Protein AF-A0A919FND3-F1 (afdb_monomer)

Secondary structure (DSSP, 8-state):
----HHHHHHHSEE--B-TTS-BPPPEEBPHHHHHHHHHHHHHHHHHHHHHHHHHHHHHHHHHHSSS-HHHHHHHHHHHHHHHHHHHHHHHHHHHTS--EE-TTSSEE--S--S----TT-HHHHHHHHHHHHHHHHHHHHHHTT--S--HHHHIIIIIHHHHHHHHHHHHHHHHHHHHHHSSSSPPP-TT-HH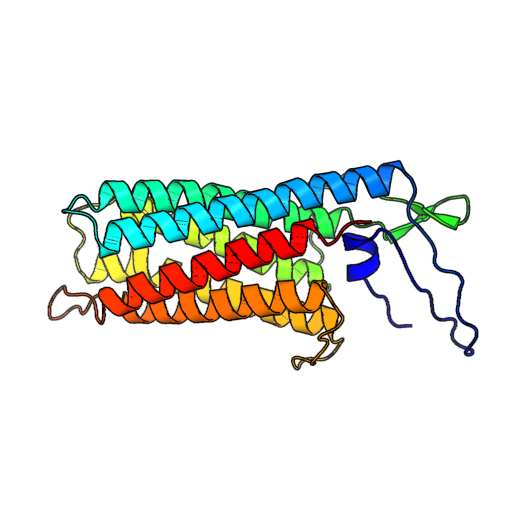HHHHHHHHHHHHHHHHHHHHTPBPTTTS-BS-HHHHHHHHHHHHHHHHHHHHHHHT---

Nearest PDB structures (foldseek):
  8rql-assembly1_R  TM=3.722E-01  e=7.087E+00  Homo sapiens
  4knf-assembly1_B  TM=3.027E-01  e=7.441E+00  gamma proteobacterium 'Hot 75m4'

pLDDT: mean 87.78, std 12.61, range [39.84, 98.69]

Sequence (253 aa):
MVWESRLARRRGTLSVRAARGAAGRPVTADAVALARLRRLNNVASGAFVIGGALFALGAAVAQFGSGDPTVSASVYFAGGLFFNTGGYVSLLQVLNAPRHTGAGGTLATSDWRWWGYEPMRVDWLSTVALFAGTLVFAVNLLDSFHQGLTAQQANRLIWAPDVIGCVLFLVSGHLGFVEICHRSWPCWRSRSLGWWVVAVNQFGSVLFMVSAVAAFTRPATGSLVGPGIANWATLAGALCFSAGGVLQAFERP

Organism: NCBI:txid67307

Mean predicted aligned error: 6.29 Å

Foldseek 3Di:
DDWLLVCLLLAQWTFDDDPPRDGDDIAGADPVLQVLSLVLLLLLLVLLQQLLVLLLVLLCCLQPNDDDNVVSLVSNLVSLVSQLRNLQSQLQSSVQGFDDQDDPRHGYTDPRDSDDDDVVDLSNLLSVLSNVLSVLQNQLSVCSPDPPDALVRCCVRRLVSLLSSLVSQLSSLQSLQCSVVVDSDHDDDPVDLSSLLSVLLNQLSVLSNQLSQQQRQDNVPRDGNHSPSNSVSSNSSSVSSSVSSVSSSVSHD

Solvent-accessible surface area (backbone atoms only — not comparable to full-atom values): 12309 Å² total; per-residue (Å²): 126,77,79,60,64,62,42,20,39,46,39,31,33,41,66,52,62,47,101,77,80,53,82,40,74,71,35,46,37,43,75,69,44,43,50,51,41,48,52,43,41,49,51,21,16,49,21,24,28,52,13,13,49,30,30,26,48,16,23,47,41,67,70,73,50,96,76,62,69,64,59,23,44,51,35,33,39,57,12,34,56,26,36,33,50,17,21,48,36,47,34,40,42,60,68,52,31,45,81,43,73,37,98,85,65,31,28,32,51,72,81,91,43,96,74,85,90,56,82,92,34,53,66,46,46,16,26,48,31,32,25,53,15,30,52,38,35,40,51,15,42,58,49,61,73,61,76,89,64,50,33,66,52,41,39,60,51,31,42,47,31,38,43,52,16,27,51,25,35,41,52,14,28,51,32,45,32,28,63,76,51,76,37,97,55,80,65,91,49,92,90,37,69,70,49,49,27,37,50,36,36,33,52,14,27,50,28,37,40,52,10,41,63,21,51,39,40,38,72,93,75,62,43,53,72,29,59,69,55,16,31,53,23,35,24,55,14,17,48,24,34,16,49,20,12,54,51,41,58,70,58,62,94

Radius of gyration: 19.98 Å; Cα contacts (8 Å, |Δi|>4): 448; chains: 1; bounding box: 47×34×65 Å

Structure (mmCIF, N/CA/C/O backbone):
data_AF-A0A919FND3-F1
#
_entry.id   AF-A0A919FND3-F1
#
loop_
_atom_site.group_PDB
_atom_site.id
_atom_site.type_symbol
_atom_site.label_atom_id
_atom_site.label_alt_id
_atom_site.label_comp_id
_atom_site.label_asym_id
_atom_site.label_entity_id
_atom_site.label_seq_id
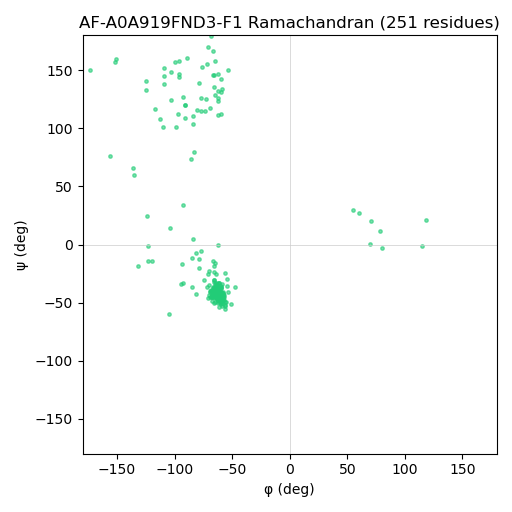_atom_site.pdbx_PDB_ins_code
_atom_site.Cartn_x
_atom_site.Cartn_y
_atom_site.Cartn_z
_atom_site.occupancy
_atom_site.B_iso_or_equiv
_atom_site.auth_seq_id
_atom_site.auth_comp_id
_atom_site.auth_asym_id
_atom_site.auth_atom_id
_atom_site.pdbx_PDB_model_num
ATOM 1 N N . MET A 1 1 ? 2.119 -10.569 -29.577 1.00 39.84 1 MET A N 1
ATOM 2 C CA . MET A 1 1 ? 3.336 -9.955 -29.002 1.00 39.84 1 MET A CA 1
ATOM 3 C C . MET A 1 1 ? 3.057 -9.756 -27.518 1.00 39.84 1 MET A C 1
ATOM 5 O O . MET A 1 1 ? 2.098 -9.067 -27.212 1.00 39.84 1 MET A O 1
ATOM 9 N N . VAL A 1 2 ? 3.759 -10.441 -26.609 1.00 49.59 2 VAL A N 1
ATOM 10 C CA . VAL A 1 2 ? 3.529 -10.262 -25.160 1.00 49.59 2 VAL A CA 1
ATOM 11 C C . VAL A 1 2 ? 4.468 -9.159 -24.691 1.00 49.59 2 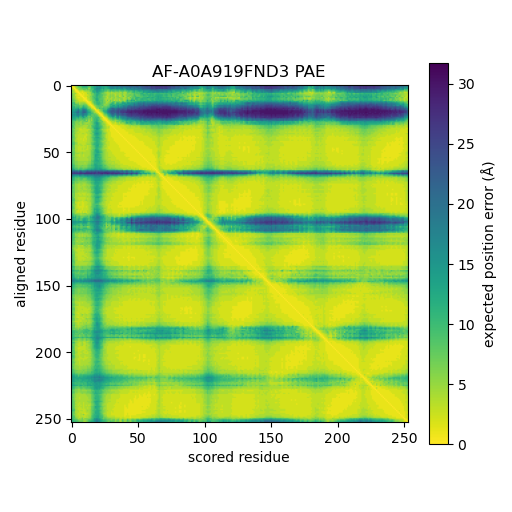VAL A C 1
ATOM 13 O O . VAL A 1 2 ? 5.681 -9.340 -24.709 1.00 49.59 2 VAL A O 1
ATOM 16 N N . TRP A 1 3 ? 3.909 -7.997 -24.367 1.00 54.31 3 TRP A N 1
ATOM 17 C CA . TRP A 1 3 ? 4.649 -6.865 -23.819 1.00 54.31 3 TRP A CA 1
ATOM 18 C C . TRP A 1 3 ? 4.791 -7.046 -22.305 1.00 54.31 3 TRP A C 1
ATOM 20 O O . TRP A 1 3 ? 3.805 -6.960 -21.573 1.00 54.31 3 TRP A O 1
ATOM 30 N N . GLU A 1 4 ? 6.005 -7.300 -21.818 1.00 67.56 4 GLU A N 1
ATOM 31 C CA . GLU A 1 4 ? 6.277 -7.426 -20.380 1.00 67.56 4 GLU A CA 1
ATOM 32 C C . GLU A 1 4 ? 6.548 -6.040 -19.760 1.00 67.56 4 GLU A C 1
ATOM 34 O O . GLU A 1 4 ? 7.683 -5.690 -19.425 1.00 67.56 4 GLU A O 1
ATOM 39 N N . SER A 1 5 ? 5.485 -5.239 -19.594 1.00 70.25 5 SER A N 1
ATOM 40 C CA . SER A 1 5 ? 5.512 -3.878 -19.010 1.00 70.25 5 SER A CA 1
ATOM 41 C C . SER A 1 5 ? 6.296 -3.797 -17.699 1.00 70.25 5 SER A C 1
ATOM 43 O O . SER A 1 5 ? 7.007 -2.824 -17.437 1.00 70.25 5 SER A O 1
ATOM 45 N N . ARG A 1 6 ? 6.192 -4.848 -16.883 1.00 80.50 6 ARG A N 1
ATOM 46 C CA . ARG A 1 6 ? 6.840 -4.944 -15.578 1.00 80.50 6 ARG A CA 1
ATOM 47 C C . ARG A 1 6 ? 8.362 -5.005 -15.676 1.00 80.50 6 ARG A C 1
ATOM 49 O O . ARG A 1 6 ? 9.021 -4.366 -14.860 1.00 80.50 6 ARG A O 1
ATOM 56 N N . LEU A 1 7 ? 8.931 -5.719 -16.653 1.00 79.25 7 LEU A N 1
ATOM 57 C CA . LEU A 1 7 ? 10.389 -5.774 -16.833 1.00 79.25 7 LEU A CA 1
ATOM 58 C C . LEU A 1 7 ? 10.949 -4.427 -17.295 1.00 79.25 7 LEU A C 1
ATOM 60 O O . LEU A 1 7 ? 11.955 -3.976 -16.747 1.00 79.25 7 LEU A O 1
ATOM 64 N N . ALA A 1 8 ? 10.253 -3.735 -18.200 1.00 76.06 8 ALA A N 1
ATOM 65 C CA . ALA A 1 8 ? 10.614 -2.374 -18.599 1.00 76.06 8 ALA A CA 1
ATOM 66 C C . ALA A 1 8 ? 10.613 -1.428 -17.390 1.00 76.06 8 ALA A C 1
ATOM 68 O O . ALA A 1 8 ? 11.578 -0.703 -17.156 1.00 76.06 8 ALA A O 1
ATOM 69 N N . ARG A 1 9 ? 9.552 -1.478 -16.576 1.00 80.75 9 ARG A N 1
ATOM 70 C CA . ARG A 1 9 ? 9.379 -0.618 -15.396 1.00 80.75 9 ARG A CA 1
ATOM 71 C C . ARG A 1 9 ? 10.359 -0.924 -14.261 1.00 80.75 9 ARG A C 1
ATOM 73 O O . ARG A 1 9 ? 10.796 -0.009 -13.576 1.00 80.75 9 ARG A O 1
ATOM 80 N N . ARG A 1 10 ? 10.662 -2.198 -14.008 1.00 83.12 10 ARG A N 1
ATOM 81 C CA . ARG A 1 10 ? 11.464 -2.618 -12.845 1.00 83.12 10 ARG A CA 1
ATOM 82 C C . ARG A 1 10 ? 12.945 -2.776 -13.158 1.00 83.12 10 ARG A C 1
ATOM 84 O O . ARG A 1 10 ? 13.774 -2.511 -12.296 1.00 83.12 10 ARG A O 1
ATOM 91 N N . ARG A 1 11 ? 13.270 -3.209 -14.375 1.00 79.31 11 ARG A N 1
ATOM 92 C CA . ARG A 1 11 ? 14.636 -3.556 -14.786 1.00 79.31 11 ARG A CA 1
ATOM 93 C C . ARG A 1 11 ? 15.136 -2.772 -15.995 1.00 79.31 11 ARG A C 1
ATOM 95 O O . ARG A 1 11 ? 16.254 -3.002 -16.427 1.00 79.31 11 ARG A O 1
ATOM 102 N N . GLY A 1 12 ? 14.325 -1.886 -16.578 1.00 71.75 12 GLY A N 1
ATOM 103 C CA . GLY A 1 12 ? 14.715 -1.137 -17.774 1.00 71.75 12 GLY A CA 1
ATOM 104 C C . GLY A 1 12 ? 15.027 -2.036 -18.972 1.00 71.75 12 GLY A C 1
ATOM 105 O O . GLY A 1 12 ? 15.838 -1.664 -19.811 1.00 71.75 12 GLY A O 1
ATOM 106 N N . THR A 1 13 ? 14.434 -3.230 -19.042 1.00 73.88 13 THR A N 1
ATOM 107 C CA . THR A 1 13 ? 14.679 -4.196 -20.122 1.00 73.88 13 THR A CA 1
ATOM 108 C C . THR A 1 13 ? 13.373 -4.605 -20.786 1.00 73.88 13 THR A C 1
ATOM 110 O O . THR A 1 13 ? 12.362 -4.798 -20.112 1.00 73.88 13 THR A O 1
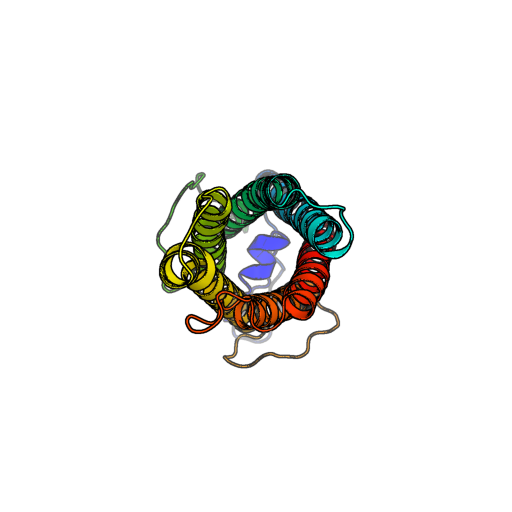ATOM 113 N N . LEU A 1 14 ? 13.394 -4.761 -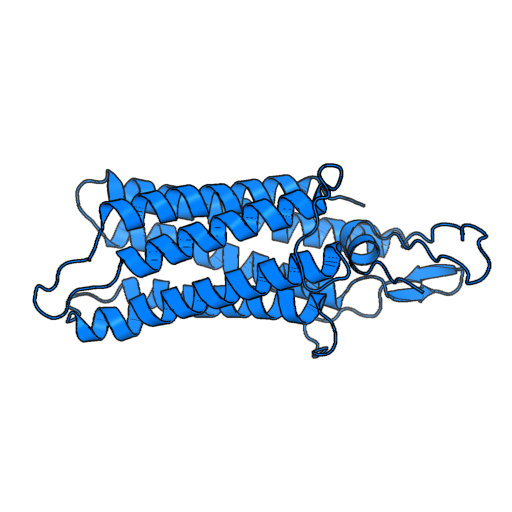22.110 1.00 68.81 14 LEU A N 1
ATOM 114 C CA . LEU A 1 14 ? 12.304 -5.378 -22.865 1.00 68.81 14 LEU A CA 1
ATOM 115 C C . LEU A 1 14 ? 12.822 -6.539 -23.701 1.00 68.81 14 LEU A C 1
ATOM 117 O O . LEU A 1 14 ? 13.805 -6.416 -24.432 1.00 68.81 14 LEU A O 1
ATOM 121 N N . SER A 1 15 ? 12.104 -7.654 -23.635 1.00 60.56 15 SER A N 1
ATOM 122 C CA . SER A 1 15 ? 12.259 -8.793 -24.530 1.00 60.56 15 SER A CA 1
ATOM 123 C C . SER A 1 15 ? 11.187 -8.712 -25.623 1.00 60.56 15 SER A C 1
ATOM 125 O O . SER A 1 15 ? 10.024 -9.053 -25.420 1.00 60.56 15 SER A O 1
ATOM 127 N N . VAL A 1 16 ? 11.555 -8.248 -26.820 1.00 56.91 16 VAL A N 1
ATOM 128 C CA . VAL A 1 16 ? 10.637 -8.287 -27.969 1.00 56.91 16 VAL A CA 1
ATOM 129 C C . VAL A 1 16 ? 10.736 -9.672 -28.608 1.00 56.91 16 VAL A C 1
ATOM 131 O O . VAL A 1 16 ? 11.698 -9.972 -29.309 1.00 56.91 16 VAL A O 1
ATOM 134 N N . ARG A 1 17 ? 9.756 -10.555 -28.385 1.00 52.34 17 ARG A N 1
ATOM 135 C CA . ARG A 1 17 ? 9.648 -11.784 -29.193 1.00 52.34 17 ARG A CA 1
ATOM 136 C C . ARG A 1 17 ? 9.128 -11.426 -30.585 1.00 52.34 17 ARG A C 1
ATOM 138 O O . ARG A 1 17 ? 7.981 -10.997 -30.718 1.00 52.34 17 ARG A O 1
ATOM 145 N N . ALA A 1 18 ? 9.957 -11.621 -31.612 1.00 48.19 18 ALA A N 1
ATOM 146 C CA . ALA A 1 18 ? 9.535 -11.487 -33.002 1.00 48.19 18 ALA A CA 1
ATOM 147 C C . ALA A 1 18 ? 8.499 -12.571 -33.351 1.00 48.19 18 ALA A C 1
ATOM 149 O O . ALA A 1 18 ? 8.582 -13.703 -32.874 1.00 48.19 18 ALA A O 1
ATOM 150 N N . ALA A 1 19 ? 7.542 -12.240 -34.222 1.00 47.03 19 ALA A N 1
ATOM 151 C CA . ALA A 1 19 ? 6.416 -13.101 -34.605 1.00 47.03 19 ALA A CA 1
ATOM 152 C C . ALA A 1 19 ? 6.803 -14.434 -35.298 1.00 47.03 19 ALA A C 1
ATOM 154 O O . ALA A 1 19 ? 5.923 -15.221 -35.625 1.00 47.03 19 ALA A O 1
ATOM 155 N N . ARG A 1 20 ? 8.100 -14.707 -35.515 1.00 47.03 20 ARG A N 1
ATOM 156 C CA . ARG A 1 20 ? 8.624 -15.883 -36.239 1.00 47.03 20 ARG A CA 1
ATOM 157 C C . ARG A 1 20 ? 9.633 -16.743 -35.459 1.00 47.03 20 ARG A C 1
ATOM 159 O O . ARG A 1 20 ? 10.435 -17.441 -36.060 1.00 47.03 20 ARG A O 1
ATOM 166 N N . GLY A 1 21 ? 9.617 -16.725 -34.127 1.00 49.16 21 GLY A N 1
ATOM 167 C CA . GLY A 1 21 ? 10.394 -17.691 -33.327 1.00 49.16 21 GLY A CA 1
ATOM 168 C C . GLY A 1 21 ? 11.890 -17.384 -33.162 1.00 49.16 21 GLY A C 1
ATOM 169 O O . GLY A 1 21 ? 12.559 -18.070 -32.396 1.00 49.16 21 GLY A O 1
ATOM 170 N N . ALA A 1 22 ? 12.413 -16.319 -33.777 1.00 48.50 22 ALA A N 1
ATOM 171 C CA . ALA A 1 22 ? 13.724 -15.780 -33.424 1.00 48.50 22 ALA A CA 1
ATOM 172 C C . ALA A 1 22 ? 13.624 -14.977 -32.113 1.00 48.50 22 ALA A C 1
ATOM 174 O O . ALA A 1 22 ? 12.794 -14.069 -31.986 1.00 48.50 22 ALA A O 1
ATOM 175 N N . ALA A 1 23 ? 14.462 -15.310 -31.127 1.00 53.09 23 ALA A N 1
ATOM 176 C CA . ALA A 1 23 ? 14.599 -14.526 -29.904 1.00 53.09 23 ALA A CA 1
ATOM 177 C C . ALA A 1 23 ? 15.109 -13.120 -30.267 1.00 53.09 23 ALA A C 1
ATOM 179 O O . ALA A 1 23 ? 16.237 -12.968 -30.731 1.00 53.09 23 ALA A O 1
ATOM 180 N N . GLY A 1 24 ? 14.272 -12.091 -30.107 1.00 56.16 24 GLY A N 1
ATOM 181 C CA . GLY A 1 24 ? 14.702 -10.713 -30.331 1.00 56.16 24 GLY A CA 1
ATOM 182 C C . GLY A 1 24 ? 15.741 -10.298 -29.292 1.00 56.16 24 GLY A C 1
ATOM 183 O O . GLY A 1 24 ? 15.688 -10.740 -28.140 1.00 56.16 24 GLY A O 1
ATOM 184 N N . ARG A 1 25 ? 16.702 -9.458 -29.698 1.00 60.31 25 ARG A N 1
ATOM 185 C CA . ARG A 1 25 ? 17.713 -8.922 -28.777 1.00 60.31 25 ARG A CA 1
ATOM 186 C C . ARG A 1 25 ? 17.015 -8.148 -27.652 1.00 60.31 25 ARG A C 1
ATOM 188 O O . ARG A 1 25 ? 16.126 -7.347 -27.948 1.00 60.31 25 ARG A O 1
ATOM 195 N N . PRO A 1 26 ? 17.400 -8.366 -26.382 1.00 65.00 26 PRO A N 1
ATOM 196 C CA . PRO A 1 26 ? 16.887 -7.563 -25.286 1.00 65.00 26 PRO A CA 1
ATOM 197 C C . PRO A 1 26 ? 17.302 -6.109 -25.504 1.00 65.00 26 PRO A C 1
ATOM 199 O O . PRO A 1 26 ? 18.483 -5.820 -25.708 1.00 65.00 26 PRO A O 1
ATOM 202 N N . VAL A 1 27 ? 16.325 -5.206 -25.484 1.00 73.00 27 VAL A N 1
ATOM 203 C CA . VAL A 1 27 ? 16.582 -3.767 -25.543 1.00 73.00 27 VAL A CA 1
ATOM 204 C C . VAL A 1 27 ? 16.666 -3.245 -24.118 1.00 73.00 27 VAL A C 1
ATOM 206 O O . VAL A 1 27 ? 15.763 -3.484 -23.312 1.00 73.00 27 VAL A O 1
ATOM 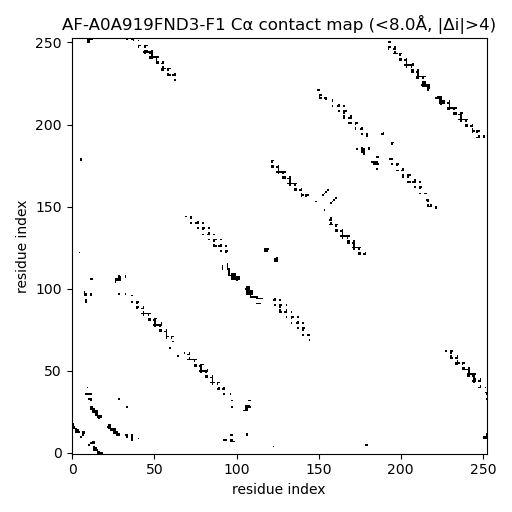209 N N . THR A 1 28 ? 17.751 -2.544 -23.805 1.00 79.88 28 THR A N 1
ATOM 210 C CA . THR A 1 28 ? 17.989 -1.942 -22.493 1.00 79.88 28 THR A CA 1
ATOM 211 C C . THR A 1 28 ? 17.720 -0.441 -22.531 1.00 79.88 28 THR A C 1
ATOM 213 O O . THR A 1 28 ? 17.898 0.221 -23.558 1.00 79.88 28 THR A O 1
ATOM 216 N N . ALA A 1 29 ? 17.273 0.101 -21.404 1.00 81.38 29 ALA A N 1
ATOM 217 C CA . ALA A 1 29 ? 17.094 1.529 -21.226 1.00 81.38 29 ALA A CA 1
ATOM 218 C C . ALA A 1 29 ? 18.441 2.255 -21.107 1.00 81.38 29 ALA A C 1
ATOM 220 O O . ALA A 1 29 ? 19.449 1.653 -20.730 1.00 81.38 29 ALA A O 1
ATOM 221 N N . ASP A 1 30 ? 18.454 3.546 -21.436 1.00 83.00 30 ASP A N 1
ATOM 222 C CA . ASP A 1 30 ? 19.642 4.383 -21.258 1.00 83.00 30 ASP A CA 1
ATOM 223 C C . ASP A 1 30 ? 20.003 4.588 -19.766 1.00 83.00 30 ASP A C 1
ATOM 225 O O . ASP A 1 30 ? 19.231 4.290 -18.848 1.00 83.00 30 ASP A O 1
ATOM 229 N N . ALA A 1 31 ? 21.208 5.101 -19.498 1.00 84.94 31 ALA A N 1
ATOM 230 C CA . ALA A 1 31 ? 21.703 5.278 -18.131 1.00 84.94 31 ALA A CA 1
ATOM 231 C C . ALA A 1 31 ? 20.833 6.232 -17.286 1.00 84.94 31 ALA A C 1
ATOM 233 O O . ALA A 1 31 ? 20.690 6.031 -16.076 1.00 84.94 31 ALA A O 1
ATOM 234 N N . VAL A 1 32 ? 20.231 7.249 -17.913 1.00 85.62 32 VAL A N 1
ATOM 235 C CA . VAL A 1 32 ? 19.374 8.236 -17.240 1.00 85.62 32 VAL A CA 1
ATOM 236 C C . VAL A 1 32 ? 18.071 7.575 -16.793 1.00 85.62 32 VAL A C 1
ATOM 238 O O . VAL A 1 32 ? 17.658 7.726 -15.639 1.00 85.62 32 VAL A O 1
ATOM 241 N N . ALA A 1 33 ? 17.457 6.786 -17.670 1.00 84.25 33 ALA A N 1
ATOM 242 C CA . ALA A 1 33 ? 16.273 5.992 -17.401 1.00 84.25 33 ALA A CA 1
ATOM 243 C C . ALA A 1 33 ? 16.519 4.984 -16.272 1.00 84.25 33 ALA A C 1
ATOM 245 O O . ALA A 1 33 ? 15.752 4.941 -15.309 1.00 84.25 33 ALA A O 1
ATOM 246 N N . LEU A 1 34 ? 17.622 4.229 -16.326 1.00 87.69 34 LEU A N 1
ATOM 247 C CA . LEU A 1 34 ? 17.979 3.269 -15.274 1.00 87.69 34 LEU A CA 1
ATOM 248 C C . LEU A 1 34 ? 18.181 3.962 -13.916 1.00 87.69 34 LEU A C 1
ATOM 250 O O . LEU A 1 34 ? 17.686 3.477 -12.896 1.00 87.69 34 LEU A O 1
ATOM 254 N N . ALA A 1 35 ? 18.850 5.119 -13.887 1.00 89.44 35 ALA A N 1
ATOM 255 C CA . ALA A 1 35 ? 19.032 5.895 -12.662 1.00 89.44 35 ALA A CA 1
ATOM 256 C C . ALA A 1 35 ? 17.695 6.387 -12.080 1.00 89.44 35 ALA A C 1
ATOM 258 O O . ALA A 1 35 ? 17.478 6.288 -10.868 1.00 89.44 35 ALA A O 1
ATOM 259 N N . ARG A 1 36 ? 16.776 6.869 -12.929 1.00 90.44 36 ARG A N 1
ATOM 260 C CA . ARG A 1 36 ? 15.420 7.280 -12.521 1.00 90.44 36 ARG A CA 1
ATOM 261 C C . ARG A 1 36 ? 14.627 6.108 -11.943 1.00 90.44 36 ARG A C 1
ATOM 263 O O . ARG A 1 36 ? 14.068 6.239 -10.854 1.00 90.44 36 ARG A O 1
ATOM 270 N N . LEU A 1 37 ? 14.634 4.957 -12.619 1.00 89.94 37 LEU A N 1
ATOM 271 C CA . LEU A 1 37 ? 13.954 3.746 -12.152 1.00 89.94 37 LEU A CA 1
ATOM 272 C C . LEU A 1 37 ? 14.487 3.282 -10.791 1.00 89.94 37 LEU A C 1
ATOM 274 O O . LEU A 1 37 ? 13.690 2.999 -9.896 1.00 89.94 37 LEU A O 1
ATOM 278 N N . ARG A 1 38 ? 15.814 3.276 -10.597 1.00 92.19 38 ARG A N 1
ATOM 279 C CA . ARG A 1 38 ? 16.435 2.948 -9.301 1.00 92.19 38 ARG A CA 1
ATOM 280 C C . ARG A 1 38 ? 15.998 3.905 -8.197 1.00 92.19 38 ARG A C 1
ATOM 282 O O . ARG A 1 38 ? 15.622 3.443 -7.126 1.00 92.19 38 ARG A O 1
ATOM 289 N N . ARG A 1 39 ? 16.021 5.221 -8.445 1.00 94.75 39 ARG A N 1
ATOM 290 C CA . ARG A 1 39 ? 15.605 6.226 -7.449 1.00 94.75 39 ARG A CA 1
ATOM 291 C C . ARG A 1 39 ? 14.152 6.031 -7.038 1.00 94.75 39 ARG A C 1
ATOM 293 O O . ARG A 1 39 ? 13.874 5.921 -5.850 1.00 94.75 39 ARG A O 1
ATOM 300 N N . LEU A 1 40 ? 13.249 5.918 -8.011 1.00 95.31 40 LEU A N 1
ATOM 301 C CA . LEU A 1 40 ? 11.837 5.666 -7.737 1.00 95.31 40 LEU A CA 1
ATOM 302 C C . LEU A 1 40 ? 11.629 4.352 -6.981 1.00 95.31 40 LEU A C 1
ATOM 304 O O . LEU A 1 40 ? 10.823 4.300 -6.056 1.00 95.31 40 LEU A O 1
ATOM 308 N N . ASN A 1 41 ? 12.369 3.299 -7.343 1.00 95.62 41 ASN A N 1
ATOM 309 C CA . ASN A 1 41 ? 12.269 2.022 -6.650 1.00 95.62 41 ASN A CA 1
ATOM 310 C C . ASN A 1 41 ? 12.722 2.122 -5.200 1.00 95.62 41 ASN A C 1
ATOM 312 O O . ASN A 1 41 ? 11.991 1.656 -4.339 1.00 95.62 41 ASN A O 1
ATOM 316 N N . ASN A 1 42 ? 13.853 2.779 -4.940 1.00 97.00 42 ASN A N 1
ATOM 317 C CA . ASN A 1 42 ? 14.375 2.973 -3.590 1.00 97.00 42 ASN A CA 1
ATOM 318 C C . ASN A 1 42 ? 13.407 3.775 -2.713 1.00 97.00 42 ASN A C 1
ATOM 320 O O . ASN A 1 42 ? 13.198 3.414 -1.557 1.00 97.00 42 ASN A O 1
ATOM 324 N N . VAL A 1 43 ? 12.803 4.838 -3.259 1.00 98.12 43 VAL A N 1
ATOM 325 C CA . VAL A 1 43 ? 11.819 5.646 -2.525 1.00 98.12 43 VAL A CA 1
ATOM 326 C C . VAL A 1 43 ? 10.568 4.819 -2.228 1.00 98.12 43 VAL A C 1
ATOM 328 O O . VAL A 1 43 ? 10.162 4.743 -1.074 1.00 98.12 43 VAL A O 1
ATOM 331 N N . ALA A 1 44 ? 9.988 4.148 -3.230 1.00 97.62 44 ALA A N 1
ATOM 332 C CA . ALA A 1 44 ? 8.792 3.331 -3.026 1.00 97.62 44 ALA A CA 1
ATOM 333 C C . ALA A 1 44 ? 9.044 2.172 -2.049 1.00 97.62 44 ALA A C 1
ATOM 335 O O . ALA A 1 44 ? 8.283 1.987 -1.103 1.00 97.62 44 ALA A O 1
ATOM 336 N N . SER A 1 45 ? 10.125 1.410 -2.244 1.00 97.56 45 SER A N 1
ATOM 337 C CA . SER A 1 45 ? 10.459 0.279 -1.378 1.00 97.56 45 SER A CA 1
ATOM 338 C C . SER A 1 45 ? 10.759 0.733 0.046 1.00 97.56 45 SER A C 1
ATOM 340 O O . SER A 1 45 ? 10.246 0.138 0.986 1.00 97.56 45 SER A O 1
ATOM 342 N N . GLY A 1 46 ? 11.547 1.802 0.215 1.00 98.38 46 GLY A N 1
ATOM 343 C CA . GLY A 1 46 ? 11.866 2.356 1.531 1.00 98.38 46 GLY A CA 1
ATOM 344 C C . GLY A 1 46 ? 10.617 2.837 2.265 1.00 98.38 46 GLY A C 1
ATOM 345 O O . GLY A 1 46 ? 10.449 2.539 3.444 1.00 98.38 46 GLY A O 1
ATOM 346 N N . ALA A 1 47 ? 9.699 3.492 1.552 1.00 98.50 47 ALA A N 1
ATOM 347 C CA . ALA A 1 47 ? 8.432 3.929 2.116 1.00 98.50 47 ALA A CA 1
ATOM 348 C C . ALA A 1 47 ? 7.567 2.745 2.587 1.00 98.50 47 ALA A C 1
ATOM 350 O O . ALA A 1 47 ? 7.070 2.774 3.707 1.00 98.50 47 ALA A O 1
ATOM 351 N N . PHE A 1 48 ? 7.452 1.661 1.811 1.00 98.12 48 PHE A N 1
ATOM 352 C CA . PHE A 1 48 ? 6.722 0.466 2.263 1.00 98.12 48 PHE A CA 1
ATOM 353 C C . PHE A 1 48 ? 7.392 -0.243 3.448 1.00 98.12 48 PHE A C 1
ATOM 355 O O . PHE A 1 48 ? 6.695 -0.695 4.355 1.00 98.12 48 PHE A O 1
ATOM 362 N N . VAL A 1 49 ? 8.729 -0.306 3.481 1.00 98.69 49 VAL A N 1
ATOM 363 C CA . VAL A 1 49 ? 9.475 -0.881 4.615 1.00 98.69 49 VAL A CA 1
ATOM 364 C C . VAL A 1 49 ? 9.197 -0.106 5.899 1.00 98.69 49 VAL A C 1
ATOM 366 O O . VAL A 1 49 ? 8.795 -0.711 6.895 1.00 98.69 49 VAL A O 1
ATOM 369 N N . ILE A 1 50 ? 9.392 1.216 5.864 1.00 98.62 50 ILE A N 1
ATOM 370 C CA . ILE A 1 50 ? 9.231 2.094 7.028 1.00 98.62 50 ILE A CA 1
ATOM 371 C C . ILE A 1 50 ? 7.758 2.160 7.441 1.00 98.62 50 ILE A C 1
ATOM 373 O O . ILE A 1 50 ? 7.449 1.992 8.618 1.00 98.62 50 ILE A O 1
ATOM 377 N N . GLY A 1 51 ? 6.846 2.330 6.480 1.00 98.00 51 GLY A N 1
ATOM 378 C CA . GLY A 1 51 ? 5.406 2.356 6.727 1.00 98.00 51 GLY A CA 1
ATOM 379 C C . GLY A 1 51 ? 4.904 1.068 7.377 1.00 98.00 51 GLY A C 1
ATOM 380 O O . GLY A 1 51 ? 4.234 1.124 8.406 1.00 98.00 51 GLY A O 1
ATOM 381 N N . GLY A 1 52 ? 5.292 -0.094 6.841 1.00 97.88 52 GLY A N 1
ATOM 382 C CA . GLY A 1 52 ? 4.946 -1.394 7.419 1.00 97.88 52 GLY A CA 1
ATOM 383 C C . GLY A 1 52 ? 5.549 -1.612 8.810 1.00 97.88 52 GLY A C 1
ATOM 384 O O . GLY A 1 52 ? 4.866 -2.112 9.699 1.00 97.88 52 GLY A O 1
ATOM 385 N N . ALA A 1 53 ? 6.795 -1.187 9.042 1.00 98.38 53 ALA A N 1
ATOM 386 C CA . ALA A 1 53 ? 7.425 -1.287 10.360 1.00 98.38 53 ALA A CA 1
ATOM 387 C C . ALA A 1 53 ? 6.720 -0.411 11.411 1.00 98.38 53 ALA A C 1
ATOM 389 O O . ALA A 1 53 ? 6.467 -0.873 12.522 1.00 98.38 53 ALA A O 1
ATOM 390 N N . LEU A 1 54 ? 6.351 0.824 11.051 1.00 97.69 54 LEU A N 1
ATOM 391 C CA . LEU A 1 54 ? 5.578 1.710 11.922 1.00 97.69 54 LEU A CA 1
ATOM 392 C C . LEU A 1 54 ? 4.190 1.132 12.209 1.00 97.69 54 LEU A C 1
ATOM 394 O O . LEU A 1 54 ? 3.781 1.104 13.361 1.00 97.69 54 LEU A O 1
ATOM 398 N N . PHE A 1 55 ? 3.491 0.578 11.218 1.00 95.25 55 PHE A N 1
ATOM 399 C CA . PHE A 1 55 ? 2.213 -0.096 11.471 1.00 95.25 55 PHE A CA 1
ATOM 400 C C . PHE A 1 55 ? 2.345 -1.304 12.402 1.00 95.25 55 PHE A C 1
ATOM 402 O O . PHE A 1 55 ? 1.527 -1.475 13.303 1.00 95.25 55 PHE A O 1
ATOM 409 N N . ALA A 1 56 ? 3.377 -2.129 12.220 1.00 97.00 56 ALA A N 1
ATOM 410 C CA . ALA A 1 56 ? 3.634 -3.254 13.113 1.00 97.00 56 ALA A CA 1
ATOM 411 C C . ALA A 1 56 ? 3.910 -2.771 14.547 1.00 97.00 56 ALA A C 1
ATOM 413 O O . ALA A 1 56 ? 3.395 -3.354 15.502 1.00 97.00 56 ALA A O 1
ATOM 414 N N . LEU A 1 57 ? 4.659 -1.672 14.696 1.00 95.56 57 LEU A N 1
ATOM 415 C CA . LEU A 1 57 ? 4.891 -1.024 15.985 1.00 95.56 57 LEU A CA 1
ATOM 416 C C . LEU A 1 57 ? 3.589 -0.482 16.592 1.00 95.56 57 LEU A C 1
ATOM 418 O O . LEU A 1 57 ? 3.329 -0.733 17.764 1.00 95.56 57 LEU A O 1
ATOM 422 N N . GLY A 1 58 ? 2.753 0.205 15.811 1.00 94.00 58 GLY A N 1
ATOM 423 C CA . GLY A 1 58 ? 1.448 0.706 16.254 1.00 94.00 58 GLY A CA 1
ATOM 424 C C . GLY A 1 58 ? 0.542 -0.418 16.761 1.00 94.00 58 GLY A C 1
ATOM 425 O O . GLY A 1 58 ? -0.065 -0.287 17.823 1.00 94.00 58 GLY A O 1
ATOM 426 N N . ALA A 1 59 ? 0.535 -1.560 16.068 1.00 93.19 59 ALA A N 1
ATOM 427 C CA . ALA A 1 59 ? -0.210 -2.751 16.475 1.00 93.19 59 ALA A CA 1
ATOM 428 C C . ALA A 1 59 ? 0.342 -3.392 17.747 1.00 93.19 59 ALA A C 1
ATOM 430 O O . ALA A 1 59 ? -0.429 -3.773 18.626 1.00 93.19 59 ALA A O 1
ATOM 431 N N . ALA A 1 60 ? 1.666 -3.463 17.889 1.00 92.12 60 ALA A N 1
ATOM 432 C CA . ALA A 1 60 ? 2.293 -3.942 19.115 1.00 92.12 60 ALA A CA 1
ATOM 433 C C . ALA A 1 60 ? 1.978 -3.022 20.307 1.00 92.12 60 ALA A C 1
ATOM 435 O O . ALA A 1 60 ? 1.627 -3.510 21.380 1.00 92.12 60 ALA A O 1
ATOM 436 N N . VAL A 1 61 ? 2.031 -1.699 20.118 1.00 91.38 61 VAL A N 1
ATOM 437 C CA . VAL A 1 61 ? 1.655 -0.719 21.150 1.00 91.38 61 VAL A CA 1
ATOM 438 C C . VAL A 1 61 ? 0.178 -0.859 21.521 1.00 91.38 61 VAL A C 1
ATOM 440 O O . VAL A 1 61 ? -0.138 -0.867 22.705 1.00 91.38 61 VAL A O 1
ATOM 443 N N . ALA A 1 62 ? -0.722 -1.035 20.551 1.00 89.38 62 ALA A N 1
ATOM 444 C CA . ALA A 1 62 ? -2.145 -1.253 20.821 1.00 89.38 62 ALA A CA 1
ATOM 445 C C . ALA A 1 62 ? -2.426 -2.586 21.544 1.00 89.38 62 ALA A C 1
ATOM 447 O O . ALA A 1 62 ? -3.381 -2.684 22.310 1.00 89.38 62 ALA A O 1
ATOM 448 N N . GLN A 1 63 ? -1.607 -3.615 21.304 1.00 89.06 63 GLN A N 1
ATOM 449 C CA . GLN A 1 63 ? -1.791 -4.949 21.878 1.00 89.06 63 GLN A CA 1
ATOM 450 C C . GLN A 1 63 ? -1.189 -5.105 23.280 1.00 89.06 63 GLN A C 1
ATOM 452 O O . GLN A 1 63 ? -1.745 -5.839 24.098 1.00 89.06 63 GLN A O 1
ATOM 457 N N . PHE A 1 64 ? -0.042 -4.473 23.539 1.00 88.75 64 PHE A N 1
ATOM 458 C CA . PHE A 1 64 ? 0.750 -4.678 24.759 1.00 88.75 64 PHE A CA 1
ATOM 459 C C . PHE A 1 64 ? 0.936 -3.408 25.600 1.00 88.75 64 PHE A C 1
ATOM 461 O O . PHE A 1 64 ? 1.386 -3.496 26.741 1.00 88.75 64 PHE A O 1
ATOM 468 N N . GLY A 1 65 ? 0.641 -2.228 25.050 1.00 81.00 65 GLY A N 1
ATOM 469 C CA . GLY A 1 65 ? 0.836 -0.943 25.716 1.00 81.00 65 GLY A CA 1
ATOM 470 C C . GLY A 1 65 ? -0.225 -0.639 26.774 1.00 81.00 65 GLY A C 1
ATOM 471 O O . GLY A 1 65 ? -1.368 -1.083 26.696 1.00 81.00 65 GLY A O 1
ATOM 472 N N . SER A 1 66 ? 0.155 0.166 27.767 1.00 60.56 66 SER A N 1
ATOM 473 C CA . SER A 1 66 ? -0.626 0.412 28.984 1.00 60.56 66 SER A CA 1
ATOM 474 C C . SER A 1 66 ? -1.561 1.634 28.936 1.00 60.56 66 SER A C 1
ATOM 476 O O . SER A 1 66 ? -1.791 2.249 29.973 1.00 60.56 66 SER A O 1
ATOM 478 N N . GLY A 1 67 ? -2.147 1.969 27.777 1.00 59.09 67 GLY A N 1
ATOM 479 C CA . GLY A 1 67 ? -3.449 2.662 27.794 1.00 59.09 67 GLY A CA 1
ATOM 480 C C . GLY A 1 67 ? -3.592 4.065 27.195 1.00 59.09 67 GLY A C 1
ATOM 481 O O . GLY A 1 67 ? -4.580 4.711 27.528 1.00 59.09 67 GLY A O 1
ATOM 482 N N . ASP A 1 68 ? -2.717 4.533 26.293 1.00 79.56 68 ASP A N 1
ATOM 483 C CA . ASP A 1 68 ? -3.045 5.700 25.446 1.00 79.56 68 ASP A CA 1
ATOM 484 C C . ASP A 1 68 ? -3.253 5.295 23.970 1.00 79.56 68 ASP A C 1
ATOM 486 O O . ASP A 1 68 ? -2.278 5.103 23.231 1.00 79.56 68 ASP A O 1
ATOM 490 N N . PRO A 1 69 ? -4.516 5.182 23.510 1.00 82.44 69 PRO A N 1
ATOM 491 C CA . PRO A 1 69 ? -4.847 4.926 22.109 1.00 82.44 69 PRO A CA 1
ATOM 492 C C . PRO A 1 69 ? -4.223 5.941 21.144 1.00 82.44 69 PRO A C 1
ATOM 494 O O . PRO A 1 69 ? -3.865 5.576 20.021 1.00 82.44 69 PRO A O 1
ATOM 497 N N . THR A 1 70 ? -4.015 7.182 21.593 1.00 87.25 70 THR A N 1
ATOM 498 C CA . THR A 1 70 ? -3.454 8.281 20.793 1.00 87.25 70 THR A CA 1
ATOM 499 C C . THR A 1 70 ? -2.024 7.989 20.353 1.00 87.25 70 THR A C 1
ATOM 501 O O . THR A 1 70 ? -1.638 8.337 19.235 1.00 87.25 70 THR A O 1
ATOM 504 N N . VAL A 1 71 ? -1.234 7.302 21.187 1.00 89.94 71 VAL A N 1
ATOM 505 C CA . VAL A 1 71 ? 0.137 6.905 20.833 1.00 89.94 71 VAL A CA 1
ATOM 506 C C . VAL A 1 71 ? 0.108 5.919 19.669 1.00 89.94 71 VAL A C 1
ATOM 508 O O . VAL A 1 71 ? 0.794 6.129 18.669 1.00 89.94 71 VAL A O 1
ATOM 511 N N . SER A 1 72 ? -0.721 4.875 19.758 1.00 90.44 72 SER A N 1
ATOM 512 C CA . SER A 1 72 ? -0.849 3.897 18.671 1.00 90.44 72 SER A CA 1
ATOM 513 C C . SER A 1 72 ? -1.376 4.544 17.385 1.00 90.44 72 SER A C 1
ATOM 515 O O . SER A 1 72 ? -0.788 4.342 16.323 1.00 90.44 72 SER A O 1
ATOM 517 N N . ALA A 1 73 ? -2.394 5.408 17.488 1.00 90.94 73 ALA A N 1
ATOM 518 C CA . ALA A 1 73 ? -2.946 6.169 16.368 1.00 90.94 73 ALA A CA 1
ATOM 519 C C . ALA A 1 73 ? -1.891 7.067 15.701 1.00 90.94 73 ALA A C 1
ATOM 521 O O . ALA A 1 73 ? -1.785 7.087 14.478 1.00 90.94 73 ALA A O 1
ATOM 522 N N . SER A 1 74 ? -1.039 7.734 16.487 1.00 93.31 74 SER A N 1
ATOM 523 C CA . SER A 1 74 ? 0.063 8.568 15.980 1.00 93.31 74 SER A CA 1
ATOM 524 C C . SER A 1 74 ? 1.105 7.762 15.213 1.00 93.31 74 SER A C 1
ATOM 526 O O . SER A 1 74 ? 1.549 8.175 14.139 1.00 93.31 74 SER A O 1
ATOM 528 N N . VAL A 1 75 ? 1.475 6.591 15.734 1.00 94.69 75 VAL A N 1
ATOM 529 C CA . VAL A 1 75 ? 2.418 5.688 15.064 1.00 94.69 75 VAL A CA 1
ATOM 530 C C . VAL A 1 75 ? 1.822 5.156 13.755 1.00 94.69 75 VAL A C 1
ATOM 532 O O . VAL A 1 75 ? 2.504 5.164 12.725 1.00 94.69 75 VAL A O 1
ATOM 535 N N . TYR A 1 76 ? 0.544 4.762 13.756 1.00 94.38 76 TYR A N 1
ATOM 536 C CA . TYR A 1 76 ? -0.155 4.356 12.537 1.00 94.38 76 TYR A CA 1
ATOM 537 C C . TYR A 1 76 ? -0.249 5.492 11.519 1.00 94.38 76 TYR A C 1
ATOM 539 O O . TYR A 1 76 ? 0.053 5.277 10.346 1.00 94.38 76 TYR A O 1
ATOM 547 N N . PHE A 1 77 ? -0.607 6.703 11.953 1.00 94.88 77 PHE A N 1
ATOM 548 C CA . PHE A 1 77 ? -0.691 7.886 11.099 1.00 94.88 77 PHE A CA 1
ATOM 549 C C . PHE A 1 77 ? 0.640 8.172 10.401 1.00 94.88 77 PHE A C 1
ATOM 551 O O . PHE A 1 77 ? 0.678 8.304 9.175 1.00 94.88 77 PHE A O 1
ATOM 558 N N . ALA A 1 78 ? 1.748 8.163 11.150 1.00 96.25 78 ALA A N 1
ATOM 559 C CA . ALA A 1 78 ? 3.085 8.309 10.582 1.00 96.25 78 ALA A CA 1
ATOM 560 C C . ALA A 1 78 ? 3.384 7.213 9.543 1.00 96.25 78 ALA A C 1
ATOM 562 O O . ALA A 1 78 ? 3.838 7.517 8.438 1.00 96.25 78 ALA A O 1
ATOM 563 N N . GLY A 1 79 ? 3.069 5.950 9.851 1.00 97.00 79 GLY A N 1
ATOM 564 C CA . GLY A 1 79 ? 3.189 4.847 8.895 1.00 97.00 79 GLY A CA 1
ATOM 565 C C . GLY A 1 79 ? 2.335 5.044 7.635 1.00 97.00 79 GLY A C 1
ATOM 566 O O . GLY A 1 79 ? 2.783 4.747 6.525 1.00 97.00 79 GLY A O 1
ATOM 567 N N . GLY A 1 80 ? 1.135 5.608 7.783 1.00 96.38 80 GLY A N 1
ATOM 568 C CA . GLY A 1 80 ? 0.192 5.875 6.696 1.00 96.38 80 GLY A CA 1
ATOM 569 C C . GLY A 1 80 ? 0.726 6.895 5.692 1.00 96.38 80 GLY A C 1
ATOM 570 O O . GLY A 1 80 ? 0.568 6.711 4.485 1.00 96.38 80 GLY A O 1
ATOM 571 N N . LEU A 1 81 ? 1.446 7.919 6.163 1.00 96.81 81 LEU A N 1
ATOM 572 C CA . LEU A 1 81 ? 2.118 8.899 5.299 1.00 96.81 81 LEU A CA 1
ATOM 573 C C . LEU A 1 81 ? 3.199 8.250 4.418 1.00 96.81 81 LEU A C 1
ATOM 575 O O . LEU A 1 81 ? 3.335 8.586 3.235 1.00 96.81 81 LEU A O 1
ATOM 579 N N . PHE A 1 82 ? 3.935 7.275 4.958 1.00 98.31 82 PHE A N 1
ATOM 580 C CA . PHE A 1 82 ? 4.881 6.491 4.166 1.00 98.31 82 PHE A CA 1
ATOM 581 C C . PHE A 1 82 ? 4.162 5.600 3.147 1.00 98.31 82 PHE A C 1
ATOM 583 O O . PHE A 1 82 ? 4.562 5.582 1.985 1.00 98.31 82 PHE A O 1
ATOM 590 N N . PHE A 1 83 ? 3.071 4.924 3.517 1.00 97.50 83 PHE A N 1
ATOM 591 C CA . PHE A 1 83 ? 2.278 4.152 2.550 1.00 97.50 83 PHE A CA 1
ATOM 592 C C . PHE A 1 83 ? 1.743 5.023 1.409 1.00 97.50 83 PHE A C 1
ATOM 594 O O . PHE A 1 83 ? 1.859 4.635 0.247 1.00 97.50 83 PHE A O 1
ATOM 601 N N . ASN A 1 84 ? 1.243 6.219 1.720 1.00 97.62 84 ASN A N 1
ATOM 602 C CA . ASN A 1 84 ? 0.777 7.203 0.744 1.00 97.62 84 ASN A CA 1
ATOM 603 C C . ASN A 1 84 ? 1.898 7.595 -0.240 1.00 97.62 84 ASN A C 1
ATOM 605 O O . ASN A 1 84 ? 1.744 7.495 -1.462 1.00 97.62 84 ASN A O 1
ATOM 609 N N . THR A 1 85 ? 3.085 7.895 0.298 1.00 98.25 85 THR A N 1
ATOM 610 C CA . THR A 1 85 ? 4.294 8.153 -0.499 1.00 98.25 85 THR A CA 1
ATOM 611 C C . THR A 1 85 ? 4.648 6.957 -1.389 1.00 98.25 85 THR A C 1
ATOM 613 O O . THR A 1 85 ? 4.866 7.118 -2.590 1.00 98.25 85 THR A O 1
ATOM 616 N N . GLY A 1 86 ? 4.670 5.741 -0.837 1.00 98.12 86 GLY A N 1
ATOM 617 C CA . GLY A 1 86 ? 4.973 4.515 -1.578 1.00 98.12 86 GLY A CA 1
ATOM 618 C C . GLY A 1 86 ? 3.969 4.228 -2.698 1.00 98.12 86 GLY A C 1
ATOM 619 O O . GLY A 1 86 ? 4.369 3.863 -3.809 1.00 98.12 86 GLY A O 1
ATOM 620 N N . GLY A 1 87 ? 2.678 4.447 -2.438 1.00 97.94 87 GLY A N 1
ATOM 621 C CA . GLY A 1 87 ? 1.594 4.320 -3.410 1.00 97.94 87 GLY A CA 1
ATOM 622 C C . GLY A 1 87 ? 1.746 5.302 -4.570 1.00 97.94 87 GLY A C 1
ATOM 623 O O . GLY A 1 87 ? 1.764 4.885 -5.732 1.00 97.94 87 GLY A O 1
ATOM 624 N N . TYR A 1 88 ? 1.956 6.587 -4.271 1.00 98.38 88 TYR A N 1
ATOM 625 C CA . TYR A 1 88 ? 2.131 7.609 -5.305 1.00 98.38 88 TYR A CA 1
ATOM 626 C C . TYR A 1 88 ? 3.396 7.382 -6.137 1.00 98.38 88 TYR A C 1
ATOM 628 O O . TYR A 1 88 ? 3.365 7.423 -7.368 1.00 98.38 88 TYR A O 1
ATOM 636 N N . VAL A 1 89 ? 4.519 7.069 -5.489 1.00 98.00 89 VAL A N 1
ATOM 637 C CA . VAL A 1 89 ? 5.784 6.806 -6.187 1.00 98.00 89 VAL A CA 1
ATOM 638 C C . VAL A 1 89 ? 5.676 5.550 -7.057 1.00 98.00 89 VAL A C 1
ATOM 640 O O . VAL A 1 89 ? 6.225 5.527 -8.159 1.00 98.00 89 VAL A O 1
ATOM 643 N N . SER A 1 90 ? 4.910 4.539 -6.639 1.00 97.19 90 SER A N 1
ATOM 644 C CA . SER A 1 90 ? 4.609 3.368 -7.477 1.00 97.19 90 SER A CA 1
ATOM 645 C C . SER A 1 90 ? 3.795 3.735 -8.725 1.00 97.19 90 SER A C 1
ATOM 647 O O . SER A 1 90 ? 4.073 3.215 -9.809 1.00 97.19 90 SER A O 1
ATOM 649 N N . LEU A 1 91 ? 2.849 4.675 -8.622 1.00 97.12 91 LEU A N 1
ATOM 650 C CA . LEU A 1 91 ? 2.150 5.231 -9.786 1.00 97.12 91 LEU A CA 1
ATOM 651 C C . LEU A 1 91 ? 3.113 6.005 -10.702 1.00 97.12 91 LEU A C 1
ATOM 653 O O . LEU A 1 91 ? 3.104 5.802 -11.919 1.00 97.12 91 LEU A O 1
ATOM 657 N N . LEU A 1 92 ? 4.014 6.820 -10.142 1.00 95.94 92 LEU A N 1
ATOM 658 C CA . LEU A 1 92 ? 5.047 7.516 -10.920 1.00 95.94 92 LEU A CA 1
ATOM 659 C C . LEU A 1 92 ? 5.969 6.542 -11.664 1.00 95.94 92 LEU A C 1
ATOM 661 O O . LEU A 1 92 ? 6.343 6.825 -12.804 1.00 95.94 92 LEU A O 1
ATOM 665 N N . GLN A 1 93 ? 6.294 5.383 -11.079 1.00 93.94 93 GLN A N 1
ATOM 666 C CA . GLN A 1 93 ? 7.038 4.325 -11.774 1.00 93.94 93 GLN A CA 1
ATOM 667 C C . GLN A 1 93 ? 6.295 3.816 -13.007 1.00 93.94 93 GLN A C 1
ATOM 669 O O . GLN A 1 93 ? 6.915 3.581 -14.042 1.00 93.94 93 GLN A O 1
ATOM 674 N N . VAL A 1 94 ? 4.975 3.641 -12.920 1.00 92.75 94 VAL A N 1
ATOM 675 C CA . VAL A 1 94 ? 4.156 3.213 -14.061 1.00 92.75 94 VAL A CA 1
ATOM 676 C C . VAL A 1 94 ? 4.089 4.307 -15.122 1.00 92.75 94 VAL A C 1
ATOM 678 O O . VAL A 1 94 ? 4.275 4.017 -16.309 1.00 92.75 94 VAL A O 1
ATOM 681 N N . LEU A 1 95 ? 3.861 5.558 -14.719 1.00 92.31 95 LEU A N 1
ATOM 682 C CA . LEU A 1 95 ? 3.737 6.702 -15.627 1.00 92.31 95 LEU A CA 1
ATOM 683 C C . LEU A 1 95 ? 5.037 7.007 -16.382 1.00 92.31 95 LEU A C 1
ATOM 685 O O . LEU A 1 95 ? 4.977 7.299 -17.575 1.00 92.31 95 LEU A O 1
ATOM 689 N N . ASN A 1 96 ? 6.186 6.857 -15.721 1.00 91.12 96 ASN A N 1
ATOM 690 C CA . ASN A 1 96 ? 7.509 7.199 -16.255 1.00 91.12 96 ASN A CA 1
ATOM 691 C C . ASN A 1 96 ? 8.336 5.971 -16.682 1.00 91.12 96 ASN A C 1
ATOM 693 O O . ASN A 1 96 ? 9.544 6.080 -16.892 1.00 91.12 96 ASN A O 1
ATOM 697 N N . ALA A 1 97 ? 7.711 4.794 -16.807 1.00 87.62 97 ALA A N 1
ATOM 698 C CA . ALA A 1 97 ? 8.379 3.610 -17.340 1.00 87.62 97 ALA A CA 1
ATOM 699 C C . ALA A 1 97 ? 8.875 3.862 -18.783 1.00 87.62 97 ALA A C 1
ATOM 701 O O . ALA A 1 97 ? 8.155 4.500 -19.558 1.00 87.62 97 ALA A O 1
ATOM 702 N N . PRO A 1 98 ? 10.053 3.344 -19.184 1.00 82.69 98 PRO A N 1
ATOM 703 C CA . PRO A 1 98 ? 10.522 3.417 -20.567 1.00 82.69 98 PRO A CA 1
ATOM 704 C C . PRO A 1 98 ? 9.563 2.666 -21.499 1.00 82.69 98 PRO A C 1
ATOM 706 O O . PRO A 1 98 ? 9.280 1.486 -21.282 1.00 82.69 98 PRO A O 1
ATOM 709 N N . ARG A 1 99 ? 9.039 3.350 -22.522 1.00 74.31 99 ARG A N 1
ATOM 710 C CA . ARG A 1 99 ? 8.045 2.788 -23.464 1.00 74.31 99 ARG A CA 1
ATOM 711 C C . ARG A 1 99 ? 8.375 3.021 -24.931 1.00 74.31 99 ARG A C 1
ATOM 713 O O . ARG A 1 99 ? 7.832 2.326 -25.781 1.00 74.31 99 ARG A O 1
ATOM 720 N N . HIS A 1 100 ? 9.249 3.978 -25.223 1.00 66.75 100 HIS A N 1
ATOM 721 C CA . HIS A 1 100 ? 9.593 4.363 -26.583 1.00 66.75 100 HIS A CA 1
ATOM 722 C C . HIS A 1 100 ? 11.014 3.910 -26.894 1.00 66.75 100 HIS A C 1
ATOM 724 O O . HIS A 1 100 ? 11.909 4.037 -26.058 1.00 66.75 100 HIS A O 1
ATOM 730 N N . THR A 1 101 ? 11.232 3.388 -28.095 1.00 63.00 101 THR A N 1
ATOM 731 C CA . THR A 1 101 ? 12.582 3.182 -28.620 1.00 63.00 101 THR A CA 1
ATOM 732 C C . THR A 1 101 ? 13.123 4.528 -29.092 1.00 63.00 101 THR A C 1
ATOM 734 O O . THR A 1 101 ? 12.565 5.118 -30.016 1.00 63.00 101 THR A O 1
ATOM 737 N N . GLY A 1 102 ? 14.168 5.031 -28.437 1.00 60.00 102 GLY A N 1
ATOM 738 C CA . GLY A 1 102 ? 14.843 6.267 -28.823 1.00 60.00 102 GLY A CA 1
ATOM 739 C C . GLY A 1 102 ? 15.653 6.115 -30.114 1.00 60.00 102 GLY A C 1
ATOM 740 O O . GLY A 1 102 ? 15.870 5.005 -30.614 1.00 60.00 102 GLY A O 1
ATOM 741 N N . ALA A 1 103 ? 16.135 7.243 -30.642 1.00 54.97 103 ALA A N 1
ATOM 742 C CA . ALA A 1 103 ? 17.099 7.254 -31.739 1.00 54.97 103 ALA A CA 1
ATOM 743 C C . ALA A 1 103 ? 18.372 6.512 -31.289 1.00 54.97 103 ALA A C 1
ATOM 745 O O . ALA A 1 103 ? 19.053 6.947 -30.366 1.00 54.97 103 ALA A O 1
ATOM 746 N N . GLY A 1 104 ? 18.647 5.348 -31.887 1.00 59.41 104 GLY A N 1
ATOM 747 C CA . GLY A 1 104 ? 19.724 4.439 -31.463 1.00 59.41 104 GLY A CA 1
ATOM 748 C C . GLY A 1 104 ? 19.251 3.078 -30.939 1.00 59.41 104 GLY A C 1
ATOM 749 O O . GLY A 1 104 ? 20.079 2.230 -30.617 1.00 59.41 104 GLY A O 1
ATOM 750 N N . GLY A 1 105 ? 17.937 2.834 -30.881 1.00 66.44 105 GLY A N 1
ATOM 751 C CA . GLY A 1 105 ? 17.385 1.513 -30.570 1.00 66.44 105 GLY A CA 1
ATOM 752 C C . GLY A 1 105 ? 17.403 1.138 -29.086 1.00 66.44 105 GLY A C 1
ATOM 753 O O . GLY A 1 105 ? 17.146 -0.019 -28.775 1.00 66.44 105 GLY A O 1
ATOM 754 N N . THR A 1 106 ? 17.682 2.080 -28.179 1.00 65.50 106 THR A N 1
ATOM 755 C CA . THR A 1 106 ? 17.552 1.928 -26.717 1.00 65.50 106 THR A CA 1
ATOM 756 C C . THR A 1 106 ? 16.155 2.323 -26.241 1.00 65.50 106 THR A C 1
ATOM 758 O O . THR A 1 106 ? 15.433 3.039 -26.935 1.00 65.50 106 THR A O 1
ATOM 761 N N . LEU A 1 107 ? 15.749 1.881 -25.047 1.00 71.50 107 LEU A N 1
ATOM 762 C CA . LEU A 1 107 ? 14.503 2.366 -24.445 1.00 71.50 107 LEU A CA 1
ATOM 763 C C . LEU A 1 107 ? 14.723 3.721 -23.783 1.00 71.50 107 LEU A C 1
ATOM 765 O O . LEU A 1 107 ? 15.449 3.825 -22.795 1.00 71.50 107 LEU A O 1
ATOM 769 N N . ALA A 1 108 ? 14.057 4.743 -24.304 1.00 68.62 108 ALA A N 1
ATOM 770 C CA . ALA A 1 108 ? 14.081 6.081 -23.742 1.00 68.62 108 ALA A CA 1
ATOM 771 C C . ALA A 1 108 ? 12.863 6.300 -22.83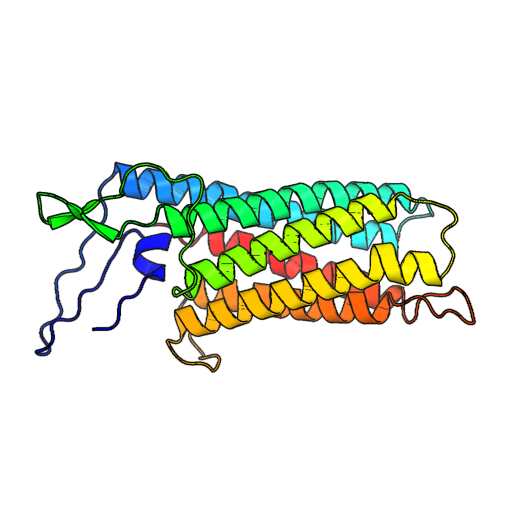4 1.00 68.62 108 ALA A C 1
ATOM 773 O O . ALA A 1 108 ? 11.747 5.825 -23.094 1.00 68.62 108 ALA A O 1
ATOM 774 N N . THR A 1 109 ? 13.073 7.045 -21.750 1.00 69.44 109 THR A N 1
ATOM 775 C CA . THR A 1 109 ? 11.965 7.631 -20.988 1.00 69.44 109 THR A CA 1
ATOM 776 C C . THR A 1 109 ? 11.459 8.866 -21.715 1.00 69.44 109 THR A C 1
ATOM 778 O O . THR A 1 109 ? 12.265 9.665 -22.181 1.00 69.44 109 THR A O 1
ATOM 781 N N . SER A 1 110 ? 10.142 9.043 -21.766 1.00 73.19 110 SER A N 1
ATOM 782 C CA . SER A 1 110 ? 9.537 10.306 -22.196 1.00 73.19 110 SER A CA 1
ATOM 783 C C . SER A 1 110 ? 9.797 11.418 -21.167 1.00 73.19 110 SER A C 1
ATOM 785 O O . SER A 1 110 ? 10.414 11.178 -20.121 1.00 73.19 110 SER A O 1
ATOM 787 N N . ASP A 1 111 ? 9.311 12.627 -21.454 1.00 84.12 111 ASP A N 1
ATOM 788 C CA . ASP A 1 111 ? 9.308 13.726 -20.488 1.00 84.12 111 ASP A CA 1
ATOM 789 C C . ASP A 1 111 ? 8.636 13.316 -19.176 1.00 84.12 111 ASP A C 1
ATOM 791 O O . ASP A 1 111 ? 7.757 12.449 -19.140 1.00 84.12 111 ASP A O 1
ATOM 795 N N . TRP A 1 112 ? 9.083 13.930 -18.082 1.00 91.38 112 TRP A N 1
ATOM 796 C CA . TRP A 1 112 ? 8.627 13.568 -16.749 1.00 91.38 112 TRP A CA 1
ATOM 797 C C . TRP A 1 112 ? 7.137 13.868 -16.559 1.00 91.38 112 TRP A C 1
ATOM 799 O O . TRP A 1 112 ? 6.679 14.991 -16.772 1.00 91.38 112 TRP A O 1
ATOM 809 N N . ARG A 1 113 ? 6.387 12.868 -16.094 1.00 92.25 113 ARG A N 1
ATOM 810 C CA . ARG A 1 113 ? 4.945 12.956 -15.847 1.00 92.25 113 ARG A CA 1
ATOM 811 C C . ARG A 1 113 ? 4.647 12.751 -14.370 1.00 92.25 113 ARG A C 1
ATOM 813 O O . ARG A 1 113 ? 4.842 11.661 -13.834 1.00 92.25 113 ARG A O 1
ATOM 820 N N . TRP A 1 114 ? 4.103 13.789 -13.740 1.00 95.06 114 TRP A N 1
ATOM 821 C CA . TRP A 1 114 ? 3.570 13.733 -12.373 1.00 95.06 114 TRP A CA 1
ATOM 822 C C . TRP A 1 114 ? 2.173 13.105 -12.302 1.00 95.06 114 TRP A C 1
ATOM 824 O O . TRP A 1 114 ? 1.748 12.636 -11.247 1.00 95.06 114 TRP A O 1
ATOM 834 N N . TRP A 1 115 ? 1.459 13.087 -13.429 1.00 95.31 115 TRP A N 1
ATOM 835 C CA . TRP A 1 115 ? 0.122 12.523 -13.543 1.00 95.31 115 TRP A CA 1
ATOM 836 C C . TRP A 1 115 ? -0.153 12.012 -14.962 1.00 95.31 115 TRP A C 1
ATOM 838 O O . TRP A 1 115 ? 0.466 12.436 -15.943 1.00 95.31 115 TRP A O 1
ATOM 848 N N . GLY A 1 116 ? -1.101 11.090 -15.072 1.00 93.12 116 GLY A N 1
ATOM 849 C CA . GLY A 1 116 ? -1.595 10.574 -16.338 1.00 93.12 116 GLY A CA 1
ATOM 850 C C . GLY A 1 116 ? -2.789 9.661 -16.117 1.00 93.12 116 GLY A C 1
ATOM 851 O O . GLY A 1 116 ? -2.884 9.006 -15.082 1.00 93.12 116 GLY A O 1
ATOM 852 N N . TYR A 1 117 ? -3.683 9.614 -17.100 1.00 94.06 117 TYR A N 1
ATOM 853 C CA . TYR A 1 117 ? -4.871 8.772 -17.080 1.00 94.06 117 TYR A CA 1
ATOM 854 C C . TYR A 1 117 ? -4.747 7.694 -18.155 1.00 94.06 117 TYR A C 1
ATOM 856 O O . TYR A 1 117 ? -4.788 7.995 -19.346 1.00 94.06 117 TYR A O 1
ATOM 864 N N . GLU A 1 118 ? -4.524 6.447 -17.737 1.00 92.69 118 GLU A N 1
ATOM 865 C CA . GLU A 1 118 ? -4.300 5.316 -18.645 1.00 92.69 118 GLU A CA 1
ATOM 866 C C . GLU A 1 118 ? -5.105 4.074 -18.197 1.00 92.69 118 GLU A C 1
ATOM 868 O O . GLU A 1 118 ? -4.528 3.020 -17.924 1.00 92.69 118 GLU A O 1
ATOM 873 N N . PRO A 1 119 ? -6.450 4.167 -18.118 1.00 92.12 119 PRO A N 1
ATOM 874 C CA . PRO A 1 119 ? -7.314 3.167 -17.474 1.00 92.12 119 PRO A CA 1
ATOM 875 C C . PRO A 1 119 ? -7.329 1.809 -18.178 1.00 92.12 119 PRO A C 1
ATOM 877 O O . PRO A 1 119 ? -7.718 0.813 -17.585 1.00 92.12 119 PRO A O 1
ATOM 880 N N . MET A 1 120 ? -6.907 1.745 -19.441 1.00 90.62 120 MET A N 1
ATOM 881 C CA . MET A 1 120 ? -6.839 0.489 -20.196 1.00 90.62 120 MET A CA 1
ATOM 882 C C . MET A 1 120 ? -5.626 -0.365 -19.811 1.00 90.62 120 MET A C 1
ATOM 884 O O . MET A 1 120 ? -5.471 -1.484 -20.298 1.00 90.62 120 MET A O 1
ATOM 888 N N . ARG A 1 121 ? -4.743 0.150 -18.950 1.00 89.56 121 ARG A N 1
ATOM 889 C CA . ARG A 1 121 ? -3.539 -0.550 -18.520 1.00 89.56 121 ARG A CA 1
ATOM 890 C C . ARG A 1 121 ? -3.698 -1.113 -17.117 1.00 89.56 121 ARG A C 1
ATOM 892 O O . ARG A 1 121 ? -3.922 -0.383 -16.156 1.00 89.56 121 ARG A O 1
ATOM 899 N N . VAL A 1 122 ? -3.488 -2.420 -17.000 1.00 91.94 122 VAL A N 1
ATOM 900 C CA . VAL A 1 122 ? -3.590 -3.159 -15.732 1.00 91.94 122 VAL A CA 1
ATOM 901 C C . VAL A 1 122 ? -2.606 -2.640 -14.681 1.00 91.94 122 VAL A C 1
ATOM 903 O O . VAL A 1 122 ? -2.962 -2.544 -13.511 1.00 91.94 122 VAL A O 1
ATOM 906 N N . ASP A 1 123 ? -1.390 -2.258 -15.076 1.00 92.25 123 ASP A N 1
ATOM 907 C CA . ASP A 1 123 ? -0.388 -1.725 -14.147 1.00 92.25 123 ASP A CA 1
ATOM 908 C C . ASP A 1 123 ? -0.746 -0.326 -13.626 1.00 92.25 123 ASP A C 1
ATOM 910 O O . ASP A 1 123 ? -0.515 -0.023 -12.452 1.00 92.25 123 ASP A O 1
ATOM 914 N N . TRP A 1 124 ? -1.375 0.505 -14.460 1.00 95.06 124 TRP A N 1
ATOM 915 C CA . TRP A 1 124 ? -1.945 1.782 -14.032 1.00 95.06 124 TRP A CA 1
ATOM 916 C C . TRP A 1 124 ? -3.133 1.566 -13.092 1.00 95.06 124 TRP A C 1
ATOM 918 O O . TRP A 1 124 ? -3.135 2.120 -11.999 1.00 95.06 124 TRP A O 1
ATOM 928 N N . LEU A 1 125 ? -4.088 0.698 -13.447 1.00 97.06 125 LEU A N 1
ATOM 929 C CA . LEU A 1 125 ? -5.236 0.384 -12.585 1.00 97.06 125 LEU A CA 1
ATOM 930 C C . LEU A 1 125 ? -4.798 -0.166 -11.221 1.00 97.06 125 LEU A C 1
ATOM 932 O O . LEU A 1 125 ? -5.304 0.277 -10.194 1.00 97.06 125 LEU A O 1
ATOM 936 N N . SER A 1 126 ? -3.827 -1.085 -11.203 1.00 96.88 126 SER A N 1
ATOM 937 C CA . SER A 1 126 ? -3.258 -1.649 -9.973 1.00 96.88 126 SER A CA 1
ATOM 938 C C . SER A 1 126 ? -2.656 -0.556 -9.086 1.00 96.88 126 SER A C 1
ATOM 940 O O . SER A 1 126 ? -2.992 -0.450 -7.908 1.00 96.88 126 SER A O 1
ATOM 942 N N . THR A 1 127 ? -1.813 0.313 -9.651 1.00 97.12 127 THR A N 1
ATOM 943 C CA . THR A 1 127 ? -1.127 1.356 -8.869 1.00 97.12 127 THR A CA 1
ATOM 944 C C . THR A 1 127 ? -2.037 2.511 -8.460 1.00 97.12 127 THR A C 1
ATOM 946 O O . THR A 1 127 ? -1.848 3.066 -7.379 1.00 97.12 127 THR A O 1
ATOM 949 N N . VAL A 1 128 ? -3.063 2.836 -9.248 1.00 98.06 128 VAL A N 1
ATOM 950 C CA . VAL A 1 128 ? -4.099 3.799 -8.850 1.00 98.06 128 VAL A CA 1
ATOM 951 C C . VAL A 1 128 ? -4.983 3.235 -7.746 1.00 98.06 128 VAL A C 1
ATOM 953 O O . VAL A 1 128 ? -5.233 3.948 -6.780 1.00 98.06 128 VAL A O 1
ATOM 956 N N . ALA A 1 129 ? -5.406 1.969 -7.830 1.00 98.31 129 ALA A N 1
ATOM 957 C CA . ALA A 1 129 ? -6.151 1.321 -6.749 1.00 98.31 129 ALA A CA 1
ATOM 958 C C . ALA A 1 129 ? -5.325 1.278 -5.453 1.00 98.31 129 ALA A C 1
ATOM 960 O O . ALA A 1 129 ? -5.840 1.615 -4.391 1.00 98.31 129 ALA A O 1
ATOM 961 N N . LEU A 1 130 ? -4.028 0.954 -5.549 1.00 98.25 130 LEU A N 1
ATOM 962 C CA . LEU A 1 130 ? -3.097 1.022 -4.421 1.00 98.25 130 LEU A CA 1
ATOM 963 C C . LEU A 1 130 ? -3.075 2.422 -3.803 1.00 98.25 130 LEU A C 1
ATOM 965 O O . LEU A 1 130 ? -3.309 2.572 -2.609 1.00 98.25 130 LEU A O 1
ATOM 969 N N . PHE A 1 131 ? -2.808 3.444 -4.615 1.00 98.31 131 PHE A N 1
ATOM 970 C CA . PHE A 1 131 ? -2.690 4.817 -4.140 1.00 98.31 131 PHE A CA 1
ATOM 971 C C . PHE A 1 131 ? -4.006 5.337 -3.543 1.00 98.31 131 PHE A C 1
ATOM 973 O O . PHE A 1 131 ? -4.008 5.873 -2.435 1.00 98.31 131 PHE A O 1
ATOM 980 N N . ALA A 1 132 ? -5.137 5.097 -4.210 1.00 98.25 132 ALA A N 1
ATOM 981 C CA . ALA A 1 132 ? -6.461 5.428 -3.690 1.00 98.25 132 ALA A CA 1
ATOM 982 C C . ALA A 1 132 ? -6.728 4.738 -2.344 1.00 98.25 132 ALA A C 1
ATOM 984 O O . ALA A 1 132 ? -7.184 5.392 -1.409 1.00 98.25 132 ALA A O 1
ATOM 985 N N . GLY A 1 133 ? -6.366 3.457 -2.211 1.00 97.69 133 GLY A N 1
ATOM 986 C CA . GLY A 1 133 ? -6.455 2.730 -0.946 1.00 97.69 133 GLY A CA 1
ATOM 987 C C . GLY A 1 133 ? -5.660 3.413 0.166 1.00 97.69 133 GLY A C 1
ATOM 988 O O . GLY A 1 133 ? -6.194 3.628 1.249 1.00 97.69 133 GLY A O 1
ATOM 989 N N . THR A 1 134 ? -4.426 3.851 -0.113 1.00 96.56 134 THR A N 1
ATOM 990 C CA . THR A 1 134 ? -3.600 4.556 0.886 1.00 96.56 134 THR A CA 1
ATOM 991 C C . THR A 1 134 ? -4.168 5.917 1.289 1.00 96.56 134 THR A C 1
ATOM 993 O O . THR A 1 134 ? -4.023 6.312 2.442 1.00 96.56 134 THR A O 1
ATOM 996 N N . LEU A 1 135 ? -4.848 6.620 0.377 1.00 96.75 135 LEU A N 1
ATOM 997 C CA . LEU A 1 135 ? -5.500 7.898 0.674 1.00 96.75 135 LEU A CA 1
ATOM 998 C C . LEU A 1 135 ? -6.728 7.710 1.566 1.00 96.75 135 LEU A C 1
ATOM 1000 O O . LEU A 1 135 ? -6.868 8.415 2.562 1.00 96.75 135 LEU A O 1
ATOM 1004 N N . VAL A 1 136 ? -7.590 6.741 1.246 1.00 94.12 136 VAL A N 1
ATOM 1005 C CA . VAL A 1 136 ? -8.767 6.425 2.072 1.00 94.12 136 VAL A CA 1
ATOM 1006 C C . VAL A 1 136 ? -8.331 5.955 3.462 1.00 94.12 136 VAL A C 1
ATOM 1008 O O . VAL A 1 136 ? -8.893 6.384 4.467 1.00 94.12 136 VAL A O 1
ATOM 1011 N N . PHE A 1 137 ? -7.271 5.147 3.532 1.00 86.88 137 PHE A N 1
ATOM 1012 C CA . PHE A 1 137 ? -6.687 4.724 4.801 1.00 86.88 137 PHE A CA 1
ATOM 1013 C C . PHE A 1 137 ? -6.106 5.904 5.600 1.00 86.88 137 PHE A C 1
ATOM 1015 O O . PHE A 1 137 ? -6.205 5.937 6.820 1.00 86.88 137 PHE A O 1
ATOM 1022 N N . ALA A 1 138 ? -5.532 6.914 4.941 1.00 90.31 138 ALA A N 1
ATOM 1023 C CA . ALA A 1 138 ? -5.060 8.117 5.627 1.00 90.31 138 ALA A CA 1
ATOM 1024 C C . ALA A 1 138 ? -6.211 8.935 6.240 1.00 90.31 138 ALA A C 1
ATOM 1026 O O . ALA A 1 138 ? -6.050 9.463 7.339 1.00 90.31 138 ALA A O 1
ATOM 1027 N N . VAL A 1 139 ? -7.370 9.003 5.570 1.00 87.00 139 VAL A N 1
ATOM 1028 C CA . VAL A 1 139 ? -8.584 9.632 6.127 1.00 87.00 139 VAL A CA 1
ATOM 1029 C C . VAL A 1 139 ? -9.050 8.883 7.376 1.00 87.00 139 VAL A C 1
ATOM 1031 O O . VAL A 1 139 ? -9.235 9.513 8.410 1.00 87.00 139 VAL A O 1
ATOM 1034 N N . ASN A 1 140 ? -9.121 7.547 7.315 1.00 87.06 140 ASN A N 1
ATOM 1035 C CA . ASN A 1 140 ? -9.410 6.701 8.481 1.00 87.06 140 ASN A CA 1
ATOM 1036 C C . ASN A 1 140 ? -8.485 7.035 9.668 1.00 87.06 140 ASN A C 1
ATOM 1038 O O . ASN A 1 140 ? -8.938 7.294 10.781 1.00 87.06 140 ASN A O 1
ATOM 1042 N N . LEU A 1 141 ? -7.172 7.073 9.425 1.00 86.88 141 LEU A N 1
ATOM 1043 C CA . LEU A 1 141 ? -6.193 7.347 10.477 1.00 86.88 141 LEU A CA 1
ATOM 1044 C C . LEU A 1 141 ? -6.344 8.746 11.074 1.00 86.88 141 LEU A C 1
ATOM 1046 O O . LEU A 1 141 ? -6.143 8.906 12.274 1.00 86.88 141 LEU A O 1
ATOM 1050 N N . LEU A 1 142 ? -6.709 9.744 10.271 1.00 87.12 142 LEU A N 1
ATOM 1051 C CA . LEU A 1 142 ? -6.999 11.081 10.780 1.00 87.12 142 LEU A CA 1
ATOM 1052 C C . LEU A 1 142 ? -8.255 11.076 11.665 1.00 87.12 142 LEU A C 1
ATOM 1054 O O . LEU A 1 142 ? -8.231 11.610 12.773 1.00 87.12 142 LEU A O 1
ATOM 1058 N N . ASP A 1 143 ? -9.314 10.404 11.216 1.00 84.19 143 ASP A N 1
ATOM 1059 C CA . ASP A 1 143 ? -10.566 10.279 11.966 1.00 84.19 143 ASP A CA 1
ATOM 1060 C C . ASP A 1 143 ? -10.383 9.473 13.268 1.00 84.19 143 ASP A C 1
ATOM 1062 O O . ASP A 1 143 ? -11.114 9.684 14.236 1.00 84.19 143 ASP A O 1
ATOM 1066 N N . SER A 1 144 ? -9.366 8.606 13.351 1.00 81.75 144 SER A N 1
ATOM 1067 C CA . SER A 1 144 ? -9.053 7.823 14.558 1.00 81.75 144 SER A CA 1
ATOM 1068 C C . SER A 1 144 ? -8.613 8.663 15.768 1.00 81.75 144 SER A C 1
ATOM 1070 O O . SER A 1 144 ? -8.666 8.181 16.899 1.00 81.75 144 SER A O 1
ATOM 1072 N N . PHE A 1 145 ? -8.235 9.930 15.561 1.00 86.19 145 PHE A N 1
ATOM 1073 C CA . PHE A 1 145 ? -7.939 10.866 16.652 1.00 86.19 145 PHE A CA 1
ATOM 1074 C C . PHE A 1 145 ? -9.199 11.450 17.303 1.00 86.19 145 PHE A C 1
ATOM 1076 O O . PHE A 1 145 ? -9.110 12.076 18.364 1.00 86.19 145 PHE A O 1
ATOM 1083 N N . HIS A 1 146 ? -10.375 11.270 16.695 1.00 83.56 146 HIS A N 1
ATOM 1084 C CA . HIS A 1 146 ? -11.622 11.770 17.256 1.00 83.56 146 HIS A CA 1
ATOM 1085 C C . HIS A 1 146 ? -12.033 10.938 18.476 1.00 83.56 146 HIS A C 1
ATOM 1087 O O . HIS A 1 146 ? -12.204 9.722 18.404 1.00 83.56 146 HIS A O 1
ATOM 1093 N N . GLN A 1 147 ? -12.241 11.614 19.605 1.00 79.50 147 GLN A N 1
ATOM 1094 C CA . GLN A 1 147 ? -12.656 10.981 20.856 1.00 79.50 147 GLN A CA 1
ATOM 1095 C C . GLN A 1 147 ? -14.176 11.054 21.059 1.00 79.50 147 GLN A C 1
ATOM 1097 O O . GLN A 1 147 ? -14.852 11.913 20.495 1.00 79.50 147 GLN A O 1
ATOM 1102 N N . GLY A 1 148 ? -14.724 10.150 21.879 1.00 79.19 148 GLY A N 1
ATOM 1103 C CA . GLY A 1 148 ? -16.145 10.167 22.257 1.00 79.19 148 GLY A CA 1
ATOM 1104 C C . GLY A 1 148 ? -17.122 9.783 21.138 1.00 79.19 148 GLY A C 1
ATOM 1105 O O . GLY A 1 148 ? -18.301 10.126 21.213 1.00 79.19 148 GLY A O 1
ATOM 1106 N N . LEU A 1 149 ? -16.655 9.088 20.096 1.00 84.81 149 LEU A N 1
ATOM 1107 C CA . LEU A 1 149 ? -17.514 8.619 19.011 1.00 84.81 149 LEU A CA 1
ATOM 1108 C C . LEU A 1 149 ? -18.507 7.564 19.510 1.00 84.81 149 LEU A C 1
ATOM 1110 O O . LEU A 1 149 ? -18.145 6.606 20.194 1.00 84.81 149 LEU A O 1
ATOM 1114 N N . THR A 1 150 ? -19.763 7.689 19.089 1.00 90.00 150 THR A N 1
ATOM 1115 C CA . THR A 1 150 ? -20.728 6.588 19.195 1.00 90.00 150 THR A CA 1
ATOM 1116 C C . THR A 1 150 ? -20.294 5.415 18.312 1.00 90.00 150 THR A C 1
ATOM 1118 O O . THR A 1 150 ? -19.600 5.601 17.310 1.00 90.00 150 THR A O 1
ATOM 1121 N N . ALA A 1 151 ? -20.772 4.201 18.604 1.00 88.62 151 ALA A N 1
ATOM 1122 C CA . ALA A 1 151 ? -20.481 3.021 17.782 1.00 88.62 151 ALA A CA 1
ATOM 1123 C C . ALA A 1 151 ? -20.853 3.218 16.298 1.00 88.62 151 ALA A C 1
ATOM 1125 O O . ALA A 1 151 ? -20.143 2.761 15.405 1.00 88.62 151 ALA A O 1
ATOM 1126 N N . GLN A 1 152 ? -21.942 3.941 16.016 1.00 90.38 152 GLN A N 1
ATOM 1127 C CA . GLN A 1 152 ? -22.354 4.248 14.647 1.00 90.38 152 GLN A CA 1
ATOM 1128 C C . GLN A 1 152 ? -21.386 5.217 13.954 1.00 90.38 152 GLN A C 1
ATOM 1130 O O . GLN A 1 152 ? -21.066 5.024 12.782 1.00 90.38 152 GLN A O 1
ATOM 1135 N N . GLN A 1 153 ? -20.903 6.242 14.663 1.00 90.94 153 GLN A N 1
ATOM 1136 C CA . GLN A 1 153 ? -19.913 7.176 14.122 1.00 90.94 153 GLN A CA 1
ATOM 1137 C C . GLN A 1 153 ? -18.561 6.493 13.904 1.00 90.94 153 GLN A C 1
ATOM 1139 O O . GLN A 1 153 ? -17.993 6.651 12.828 1.00 90.94 153 GLN A O 1
ATOM 1144 N N . ALA A 1 154 ? -18.094 5.680 14.856 1.00 89.62 154 ALA A N 1
ATOM 1145 C CA . ALA A 1 154 ? -16.872 4.891 14.708 1.00 89.62 154 ALA A CA 1
ATOM 1146 C C . ALA A 1 154 ? -16.957 3.962 13.485 1.00 89.62 154 ALA A C 1
ATOM 1148 O O . ALA A 1 154 ? -16.056 3.943 12.648 1.00 89.62 154 ALA A O 1
ATOM 1149 N N . ASN A 1 155 ? -18.087 3.271 13.301 1.00 92.31 155 ASN A N 1
ATOM 1150 C CA . ASN A 1 155 ? -18.266 2.407 12.138 1.00 92.31 155 ASN A CA 1
ATOM 1151 C C . ASN A 1 155 ? -18.311 3.181 10.806 1.00 92.31 155 ASN A C 1
ATOM 1153 O O . ASN A 1 155 ? -17.914 2.660 9.765 1.00 92.31 155 ASN A O 1
ATOM 1157 N N . ARG A 1 156 ? -18.803 4.423 10.812 1.00 92.00 156 ARG A N 1
ATOM 1158 C CA . ARG A 1 156 ? -18.916 5.247 9.603 1.00 92.00 156 ARG A CA 1
ATOM 1159 C C . ARG A 1 156 ? -17.605 5.934 9.220 1.00 92.00 156 ARG A C 1
ATOM 1161 O O . ARG A 1 156 ? -17.310 6.007 8.034 1.00 92.00 156 ARG A O 1
ATOM 1168 N N . LEU A 1 157 ? -16.887 6.484 10.196 1.00 90.69 157 LEU A N 1
ATOM 1169 C CA . LEU A 1 157 ? -15.715 7.341 9.973 1.00 90.69 157 LEU A CA 1
ATOM 1170 C C . LEU A 1 157 ? -14.403 6.551 9.976 1.00 90.69 157 LEU A C 1
ATOM 1172 O O . LEU A 1 157 ? -13.494 6.868 9.227 1.00 90.69 157 LEU A O 1
ATOM 1176 N N . ILE A 1 158 ? -14.323 5.488 10.776 1.00 91.19 158 ILE A N 1
ATOM 1177 C CA . ILE A 1 158 ? -13.088 4.715 10.954 1.00 91.19 158 ILE A CA 1
ATOM 1178 C C . ILE A 1 158 ? -13.214 3.394 10.187 1.00 91.19 158 ILE A C 1
ATOM 1180 O O . ILE A 1 158 ? -12.493 3.145 9.223 1.00 91.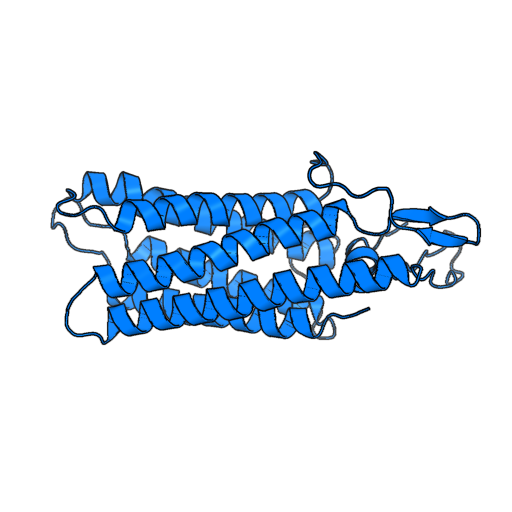19 158 ILE A O 1
ATOM 1184 N N . TRP A 1 159 ? -14.207 2.572 10.539 1.00 94.00 159 TRP A N 1
ATOM 1185 C CA . TRP A 1 159 ? -14.329 1.213 9.997 1.00 94.00 159 TRP A CA 1
ATOM 1186 C C . TRP A 1 159 ? -14.665 1.159 8.499 1.00 94.00 159 TRP A C 1
ATOM 1188 O O . TRP A 1 159 ? -14.064 0.383 7.760 1.00 94.00 159 TRP A O 1
ATOM 1198 N N . ALA A 1 160 ? -15.626 1.953 8.013 1.00 94.31 160 ALA A N 1
ATOM 1199 C CA . ALA A 1 160 ? -16.015 1.884 6.604 1.00 94.31 160 ALA A CA 1
ATOM 1200 C C . ALA A 1 160 ? -14.872 2.311 5.656 1.00 94.31 160 ALA A C 1
ATOM 1202 O O . ALA A 1 160 ? -14.593 1.567 4.710 1.00 94.31 160 ALA A O 1
ATOM 1203 N N . PRO A 1 161 ? -14.154 3.427 5.899 1.00 93.94 161 PRO A N 1
ATOM 1204 C CA . PRO A 1 161 ? -12.946 3.752 5.146 1.00 93.94 161 PRO A CA 1
ATOM 1205 C C . PRO A 1 161 ? -11.844 2.689 5.265 1.00 93.94 161 PRO A C 1
ATOM 1207 O O . PRO A 1 161 ? -11.202 2.393 4.257 1.00 93.94 161 PRO A O 1
ATOM 1210 N N . ASP A 1 162 ? -11.665 2.060 6.435 1.00 94.12 162 ASP A N 1
ATOM 1211 C CA . ASP A 1 162 ? -10.726 0.939 6.618 1.00 94.12 162 ASP A CA 1
ATOM 1212 C C . ASP A 1 162 ? -11.017 -0.218 5.649 1.00 94.12 162 ASP A C 1
ATOM 1214 O O . ASP A 1 162 ? -10.162 -0.640 4.863 1.00 94.12 162 ASP A O 1
ATOM 1218 N N . VAL A 1 163 ? -12.273 -0.675 5.625 1.00 96.75 163 VAL A N 1
ATOM 1219 C CA . VAL A 1 163 ? -12.729 -1.755 4.742 1.00 96.75 163 VAL A CA 1
ATOM 1220 C C . VAL A 1 163 ? -12.576 -1.371 3.271 1.00 96.75 163 VAL A C 1
ATOM 1222 O O . VAL A 1 163 ? -12.099 -2.181 2.474 1.00 96.75 163 VAL A O 1
ATOM 1225 N N . ILE A 1 164 ? -12.938 -0.141 2.892 1.00 97.50 164 ILE A N 1
ATOM 1226 C CA . ILE A 1 164 ? -12.772 0.350 1.514 1.00 97.50 164 ILE A CA 1
ATOM 1227 C C . ILE A 1 164 ? -11.291 0.328 1.115 1.00 97.50 164 ILE A C 1
ATOM 1229 O O . ILE A 1 164 ? -10.957 -0.173 0.038 1.00 97.50 164 ILE A O 1
ATOM 1233 N N . GLY A 1 165 ? -10.399 0.817 1.982 1.00 97.00 165 GLY A N 1
ATOM 1234 C CA . GLY A 1 165 ? -8.952 0.769 1.771 1.00 97.00 165 GLY A CA 1
ATOM 1235 C C . GLY A 1 165 ? -8.446 -0.663 1.583 1.00 97.00 165 GLY A C 1
ATOM 1236 O O . GLY A 1 165 ? -7.758 -0.950 0.601 1.00 97.00 165 GLY A O 1
ATOM 1237 N N . CYS A 1 166 ? -8.863 -1.586 2.455 1.00 97.56 166 CYS A N 1
ATOM 1238 C CA . CYS A 1 166 ? -8.522 -3.007 2.362 1.00 97.56 166 CYS A CA 1
ATOM 1239 C C . CYS A 1 166 ? -8.984 -3.634 1.038 1.00 97.56 166 CYS A C 1
ATOM 1241 O O . CYS A 1 166 ? -8.209 -4.328 0.376 1.00 97.56 166 CYS A O 1
ATOM 1243 N N . VAL A 1 167 ? -10.216 -3.355 0.600 1.00 98.50 167 VAL A N 1
ATOM 1244 C CA . VAL A 1 167 ? -10.736 -3.829 -0.693 1.00 98.50 167 VAL A CA 1
ATOM 1245 C C . VAL A 1 167 ? -9.901 -3.284 -1.854 1.00 98.50 167 VAL A C 1
ATOM 1247 O O . VAL A 1 167 ? -9.539 -4.042 -2.754 1.00 98.50 167 VAL A O 1
ATOM 1250 N N . LEU A 1 168 ? -9.533 -2.002 -1.827 1.00 98.50 168 LEU A N 1
ATOM 1251 C CA . LEU A 1 168 ? -8.684 -1.396 -2.857 1.00 98.50 168 LEU A CA 1
ATOM 1252 C C . LEU A 1 168 ? -7.287 -2.035 -2.911 1.00 98.50 168 LEU A C 1
ATOM 1254 O O . LEU A 1 168 ? -6.772 -2.283 -4.006 1.00 98.50 168 LEU A O 1
ATOM 1258 N N . PHE A 1 169 ? -6.694 -2.377 -1.763 1.00 97.81 169 PHE A N 1
ATOM 1259 C CA . PHE A 1 169 ? -5.425 -3.113 -1.710 1.00 97.81 169 PHE A CA 1
ATOM 1260 C C . PHE A 1 169 ? -5.548 -4.536 -2.263 1.00 97.81 169 PHE A C 1
ATOM 1262 O O . PHE A 1 169 ? -4.694 -4.965 -3.044 1.00 97.81 169 PHE A O 1
ATOM 1269 N N . LEU A 1 170 ? -6.636 -5.244 -1.941 1.00 98.44 170 LEU A N 1
ATOM 1270 C CA . LEU A 1 170 ? -6.918 -6.572 -2.491 1.00 98.44 170 LEU A CA 1
ATOM 1271 C C . LEU A 1 170 ? -7.083 -6.533 -4.017 1.00 98.44 170 LEU A C 1
ATOM 1273 O O . LEU A 1 170 ? -6.528 -7.388 -4.710 1.00 98.44 170 LEU A O 1
ATOM 1277 N N . VAL A 1 171 ? -7.805 -5.537 -4.541 1.00 98.25 171 VAL A N 1
ATOM 1278 C CA . VAL A 1 171 ? -7.966 -5.316 -5.987 1.00 98.25 171 VAL A CA 1
ATOM 1279 C C . VAL A 1 171 ? -6.618 -5.000 -6.631 1.00 98.25 171 VAL A C 1
ATOM 1281 O O . VAL A 1 171 ? -6.265 -5.604 -7.645 1.00 98.25 171 VAL A O 1
ATOM 1284 N N . SER A 1 172 ? -5.836 -4.103 -6.031 1.00 97.88 172 SER A N 1
ATOM 1285 C CA . SER A 1 172 ? -4.498 -3.750 -6.509 1.00 97.88 172 SER A CA 1
ATOM 1286 C C . SER A 1 172 ? -3.578 -4.968 -6.632 1.00 97.88 172 SER A C 1
ATOM 1288 O O . SER A 1 172 ? -2.976 -5.173 -7.693 1.00 97.88 172 SER A O 1
ATOM 1290 N N . GLY A 1 173 ? -3.491 -5.799 -5.588 1.00 96.31 173 GLY A N 1
ATOM 1291 C CA . GLY A 1 173 ? -2.652 -6.996 -5.601 1.00 96.31 173 GLY A CA 1
ATOM 1292 C C . GLY A 1 173 ? -3.152 -8.057 -6.590 1.00 96.31 173 GLY A C 1
ATOM 1293 O O . GLY A 1 173 ? -2.342 -8.656 -7.305 1.00 96.31 173 GLY A O 1
ATOM 1294 N N . HIS A 1 174 ? -4.474 -8.214 -6.739 1.00 96.12 174 HIS A N 1
ATOM 1295 C CA . HIS A 1 174 ? -5.054 -9.095 -7.752 1.00 96.12 174 HIS A CA 1
ATOM 1296 C C . HIS A 1 174 ? -4.659 -8.648 -9.165 1.00 96.12 174 HIS A C 1
ATOM 1298 O O . HIS A 1 174 ? -4.166 -9.455 -9.955 1.00 96.12 174 HIS A O 1
ATOM 1304 N N . LEU A 1 175 ? -4.775 -7.351 -9.467 1.00 95.00 175 LEU A N 1
ATOM 1305 C CA . LEU A 1 175 ? -4.315 -6.783 -10.737 1.00 95.00 175 LEU A CA 1
ATOM 1306 C C . LEU A 1 175 ? -2.796 -6.946 -10.925 1.00 95.00 175 LEU A C 1
ATOM 1308 O O . LEU A 1 175 ? -2.341 -7.193 -12.042 1.00 95.00 175 LEU A O 1
ATOM 1312 N N . GLY A 1 176 ? -2.013 -6.900 -9.844 1.00 92.81 176 GLY A N 1
ATOM 1313 C CA . GLY A 1 176 ? -0.585 -7.228 -9.862 1.00 92.81 176 GLY A CA 1
ATOM 1314 C C . GLY A 1 176 ? -0.309 -8.675 -10.290 1.00 92.81 176 GLY A C 1
ATOM 1315 O O . GLY A 1 176 ? 0.608 -8.927 -11.079 1.00 92.81 176 GLY A O 1
ATOM 1316 N N . PHE A 1 177 ? -1.122 -9.637 -9.841 1.00 92.94 177 PHE A N 1
ATOM 1317 C CA . PHE A 1 177 ? -1.047 -11.015 -10.335 1.00 92.94 177 PHE A CA 1
ATOM 1318 C C . PHE A 1 177 ? -1.456 -11.118 -11.802 1.00 92.94 177 PHE A C 1
ATOM 1320 O O . PHE A 1 177 ? -0.774 -11.811 -12.559 1.00 92.94 177 PHE A O 1
ATOM 1327 N N . VAL A 1 178 ? -2.512 -10.415 -12.220 1.00 91.31 178 VAL A N 1
ATOM 1328 C CA . VAL A 1 178 ? -2.936 -10.372 -13.629 1.00 91.31 178 VAL A CA 1
ATOM 1329 C C . VAL A 1 178 ? -1.812 -9.840 -14.521 1.00 91.31 178 VAL A C 1
ATOM 1331 O O . VAL A 1 178 ? -1.536 -10.436 -15.565 1.00 91.31 178 VAL A O 1
ATOM 1334 N N . GLU A 1 179 ? -1.101 -8.791 -14.090 1.00 89.44 179 GLU A N 1
ATOM 1335 C CA . GLU A 1 179 ? 0.062 -8.253 -14.807 1.00 89.44 179 GLU A CA 1
ATOM 1336 C C . GLU A 1 179 ? 1.173 -9.305 -14.963 1.00 89.44 179 GLU A C 1
ATOM 1338 O O . GLU A 1 179 ? 1.688 -9.499 -16.063 1.00 89.44 179 GLU A O 1
ATOM 1343 N N . ILE A 1 180 ? 1.546 -10.003 -13.883 1.00 87.50 180 ILE A N 1
ATOM 1344 C CA . ILE A 1 180 ? 2.655 -10.976 -13.898 1.00 87.50 180 ILE A CA 1
ATOM 1345 C C . ILE A 1 180 ? 2.293 -12.246 -14.673 1.00 87.50 180 ILE A C 1
ATOM 1347 O O . ILE A 1 180 ? 3.148 -12.866 -15.314 1.00 87.50 180 ILE A O 1
ATOM 1351 N N . CYS A 1 181 ? 1.044 -12.682 -14.565 1.00 86.31 181 CYS A N 1
ATOM 1352 C CA . CYS A 1 181 ? 0.600 -13.964 -15.084 1.00 86.31 181 CYS A CA 1
ATOM 1353 C C . CYS A 1 181 ? 0.022 -13.870 -16.498 1.00 86.31 181 CYS A C 1
ATOM 1355 O O . CYS A 1 181 ? -0.060 -14.905 -17.159 1.00 86.31 181 CYS A O 1
ATOM 1357 N N . HIS A 1 182 ? -0.333 -12.666 -16.964 1.00 83.19 182 HIS A N 1
ATOM 1358 C CA . HIS A 1 182 ? -1.031 -12.409 -18.231 1.00 83.19 182 HIS A CA 1
ATOM 1359 C C . HIS A 1 182 ? -2.352 -13.187 -18.370 1.00 83.19 182 HIS A C 1
ATOM 1361 O O . HIS A 1 182 ? -2.760 -13.563 -19.467 1.00 83.19 182 HIS A O 1
ATOM 1367 N N . ARG A 1 183 ? -3.010 -13.460 -17.241 1.00 84.94 183 ARG A N 1
ATOM 1368 C CA . ARG A 1 183 ? -4.306 -14.142 -17.144 1.00 84.94 183 ARG A CA 1
ATOM 1369 C C . ARG A 1 183 ? -5.045 -13.664 -15.902 1.00 84.94 183 ARG A C 1
ATOM 1371 O O . ARG A 1 183 ? -4.407 -13.216 -14.956 1.00 84.94 183 ARG A O 1
ATOM 1378 N N . SER A 1 184 ? -6.361 -13.844 -15.875 1.00 80.88 184 SER A N 1
ATOM 1379 C CA . SER A 1 184 ? -7.219 -13.413 -14.761 1.00 80.88 184 SER A CA 1
ATOM 1380 C C . SER A 1 184 ? -6.973 -14.163 -13.444 1.00 80.88 184 SER A C 1
ATOM 1382 O O . SER A 1 184 ? -7.421 -13.728 -12.393 1.00 80.88 184 SER A O 1
ATOM 1384 N N . TRP A 1 185 ? -6.261 -15.294 -13.478 1.00 79.25 185 TRP A N 1
ATOM 1385 C CA . TRP A 1 185 ? -6.013 -16.134 -12.304 1.00 79.25 185 TRP A CA 1
ATOM 1386 C C . TRP A 1 185 ? -4.552 -16.060 -11.841 1.00 79.25 185 TRP A C 1
ATOM 1388 O O . TRP A 1 185 ? -3.662 -16.045 -12.699 1.00 79.25 185 TRP A O 1
ATOM 1398 N N . PRO A 1 186 ? -4.261 -16.132 -10.527 1.00 79.69 186 PRO A N 1
ATOM 1399 C CA . PRO A 1 186 ? -2.893 -16.201 -10.017 1.00 79.69 186 PRO A CA 1
ATOM 1400 C C . PRO A 1 186 ? -2.134 -17.422 -10.544 1.00 79.69 186 PRO A C 1
ATOM 1402 O O . PRO A 1 186 ? -2.624 -18.553 -10.545 1.00 79.69 186 PRO A O 1
ATOM 1405 N N . CYS A 1 187 ? -0.926 -17.194 -11.044 1.00 84.62 187 CYS A N 1
ATOM 1406 C CA . CYS A 1 187 ? 0.016 -18.224 -11.469 1.00 84.62 187 CYS A CA 1
ATOM 1407 C C . CYS A 1 187 ? 1.050 -18.464 -10.389 1.00 84.62 187 CYS A C 1
ATOM 1409 O O . CYS A 1 187 ? 1.315 -17.564 -9.611 1.00 84.62 187 CYS A O 1
ATOM 1411 N N . TRP A 1 188 ? 1.677 -19.635 -10.369 1.00 85.44 188 TRP A N 1
ATOM 1412 C CA . TRP A 1 188 ? 2.842 -19.858 -9.523 1.00 85.44 188 TRP A CA 1
ATOM 1413 C C . TRP A 1 188 ? 4.118 -19.528 -10.304 1.00 85.44 188 TRP A C 1
ATOM 1415 O O . TRP A 1 188 ? 4.374 -20.124 -11.353 1.00 85.44 188 TRP A O 1
ATOM 1425 N N . ARG A 1 189 ? 4.915 -18.566 -9.822 1.00 83.50 189 ARG A N 1
ATOM 1426 C CA . ARG A 1 189 ? 6.220 -18.200 -10.409 1.00 83.50 189 ARG A CA 1
ATOM 1427 C C . ARG A 1 189 ? 7.276 -18.002 -9.318 1.00 83.50 189 ARG A C 1
ATOM 1429 O O . ARG A 1 189 ? 7.809 -16.909 -9.161 1.00 83.50 189 ARG A O 1
ATOM 1436 N N . SER A 1 190 ? 7.625 -19.073 -8.604 1.00 82.62 190 SER A N 1
ATOM 1437 C CA . SER A 1 190 ? 8.559 -19.038 -7.460 1.00 82.62 190 SER A CA 1
ATOM 1438 C C . SER A 1 190 ? 9.948 -18.459 -7.757 1.00 82.62 190 SER A C 1
ATOM 1440 O O . SER A 1 190 ? 10.598 -17.953 -6.847 1.00 82.62 190 SER A O 1
ATOM 1442 N N . ARG A 1 191 ? 10.407 -18.499 -9.017 1.00 83.69 191 ARG A N 1
ATOM 1443 C CA . ARG A 1 191 ? 11.691 -17.909 -9.448 1.00 83.69 191 ARG A CA 1
ATOM 1444 C C . ARG A 1 191 ? 11.631 -16.398 -9.703 1.00 83.69 191 ARG A C 1
ATOM 1446 O O . ARG A 1 191 ? 12.660 -15.783 -9.966 1.00 83.69 191 ARG A O 1
ATOM 1453 N N . SER A 1 192 ? 10.444 -15.792 -9.672 1.00 87.00 192 SER A N 1
ATOM 1454 C CA . SER A 1 192 ? 10.266 -14.360 -9.903 1.00 87.00 192 SER A CA 1
ATOM 1455 C C . SER A 1 192 ? 10.190 -13.621 -8.574 1.00 87.00 192 SER A C 1
ATOM 1457 O O . SER A 1 192 ? 9.206 -13.734 -7.847 1.00 87.00 192 SER A O 1
ATOM 1459 N N . LEU A 1 193 ? 11.201 -12.800 -8.286 1.00 89.38 193 LEU A N 1
ATOM 1460 C CA . LEU A 1 193 ? 11.177 -11.878 -7.146 1.00 89.38 193 LEU A CA 1
ATOM 1461 C C . LEU A 1 193 ? 9.924 -10.991 -7.176 1.00 89.38 193 LEU A C 1
ATOM 1463 O O . LEU A 1 193 ? 9.258 -10.794 -6.167 1.00 89.38 193 LEU A O 1
ATOM 1467 N N . GLY A 1 194 ? 9.555 -10.529 -8.368 1.00 90.12 194 GLY A N 1
ATOM 1468 C CA . GLY A 1 194 ? 8.369 -9.720 -8.570 1.00 90.12 194 GLY A CA 1
ATOM 1469 C C . GLY A 1 194 ? 7.055 -10.401 -8.211 1.00 90.12 194 GLY A C 1
ATOM 1470 O O . GLY A 1 194 ? 6.127 -9.741 -7.750 1.00 90.12 194 GLY A O 1
ATOM 1471 N N . TRP A 1 195 ? 6.986 -11.718 -8.410 1.00 92.94 195 TRP A N 1
ATOM 1472 C CA . TRP A 1 195 ? 5.841 -12.519 -7.992 1.00 92.94 195 TRP A CA 1
ATOM 1473 C C . TRP A 1 195 ? 5.748 -12.583 -6.468 1.00 92.94 195 TRP A C 1
ATOM 1475 O O . TRP A 1 195 ? 4.668 -12.372 -5.927 1.00 92.94 195 TRP A O 1
ATOM 1485 N N . TRP A 1 196 ? 6.878 -12.779 -5.782 1.00 95.19 196 TRP A N 1
ATOM 1486 C CA . TRP A 1 196 ? 6.926 -12.769 -4.319 1.00 95.19 196 TRP A CA 1
ATOM 1487 C C . TRP A 1 196 ? 6.534 -11.418 -3.722 1.00 95.19 196 TRP A C 1
ATOM 1489 O O . TRP A 1 196 ? 5.779 -11.398 -2.757 1.00 95.19 196 TRP A O 1
ATOM 1499 N N . VAL A 1 197 ? 6.960 -10.300 -4.323 1.00 94.88 197 VAL A N 1
ATOM 1500 C CA . VAL A 1 197 ? 6.518 -8.956 -3.900 1.00 94.88 197 VAL A CA 1
ATOM 1501 C C . VAL A 1 197 ? 4.989 -8.855 -3.924 1.00 94.88 197 VAL A C 1
ATOM 1503 O O . VAL A 1 197 ? 4.380 -8.444 -2.940 1.00 94.88 197 VAL A O 1
ATOM 1506 N N . VAL A 1 198 ? 4.354 -9.261 -5.030 1.00 95.31 198 VAL A N 1
ATOM 1507 C CA . VAL A 1 198 ? 2.887 -9.219 -5.155 1.00 95.31 198 VAL A CA 1
ATOM 1508 C C . VAL A 1 198 ? 2.218 -10.200 -4.192 1.00 95.31 198 VAL A C 1
ATOM 1510 O O . VAL A 1 198 ? 1.251 -9.830 -3.537 1.00 95.31 198 VAL A O 1
ATOM 1513 N N . ALA A 1 199 ? 2.740 -11.420 -4.058 1.00 96.38 199 ALA A N 1
ATOM 1514 C CA . ALA A 1 199 ? 2.151 -12.450 -3.208 1.00 96.38 199 ALA A CA 1
ATOM 1515 C C . ALA A 1 199 ? 2.182 -12.087 -1.721 1.00 96.38 199 ALA A C 1
ATOM 1517 O O . ALA A 1 199 ? 1.163 -12.214 -1.042 1.00 96.38 199 ALA A O 1
ATOM 1518 N N . VAL A 1 200 ? 3.317 -11.590 -1.226 1.00 97.44 200 VAL A N 1
ATOM 1519 C CA . VAL A 1 200 ? 3.456 -11.167 0.172 1.00 97.44 200 VAL A CA 1
ATOM 1520 C C . VAL A 1 200 ? 2.546 -9.968 0.460 1.00 97.44 200 VAL A C 1
ATOM 1522 O O . VAL A 1 200 ? 1.829 -9.978 1.458 1.00 97.44 200 VAL A O 1
ATOM 1525 N N . ASN A 1 201 ? 2.487 -8.979 -0.437 1.00 97.50 201 ASN A N 1
ATOM 1526 C CA . ASN A 1 201 ? 1.591 -7.828 -0.273 1.00 97.50 201 ASN A CA 1
ATOM 1527 C C . ASN A 1 201 ? 0.106 -8.217 -0.359 1.00 97.50 201 ASN A C 1
ATOM 1529 O O . ASN A 1 201 ? -0.713 -7.690 0.395 1.00 97.50 201 ASN A O 1
ATOM 1533 N N . GLN A 1 202 ? -0.258 -9.154 -1.240 1.00 97.94 202 GLN A N 1
ATOM 1534 C CA . GLN A 1 202 ? -1.624 -9.676 -1.317 1.00 97.94 202 GLN A CA 1
ATOM 1535 C C . GLN A 1 202 ? -2.011 -10.374 -0.014 1.00 97.94 202 GLN A C 1
ATOM 1537 O O . GLN A 1 202 ? -3.099 -10.138 0.505 1.00 97.94 202 GLN A O 1
ATOM 1542 N N . PHE A 1 203 ? -1.127 -11.221 0.518 1.00 98.31 203 PHE A N 1
ATOM 1543 C CA . PHE A 1 203 ? -1.360 -11.900 1.788 1.00 98.31 203 PHE A CA 1
ATOM 1544 C C . PHE A 1 203 ? -1.506 -10.893 2.937 1.00 98.31 203 PHE A C 1
ATOM 1546 O O . PHE A 1 203 ? -2.464 -10.978 3.702 1.00 98.31 203 PHE A O 1
ATOM 1553 N N . GLY A 1 204 ? -0.644 -9.872 2.983 1.00 98.12 204 GLY A N 1
ATOM 1554 C CA . GLY A 1 204 ? -0.777 -8.759 3.923 1.00 98.12 204 GLY A CA 1
ATOM 1555 C C . GLY A 1 204 ? -2.124 -8.040 3.810 1.00 98.12 204 GLY A C 1
ATOM 1556 O O . GLY A 1 204 ? -2.777 -7.803 4.820 1.00 98.12 204 GLY A O 1
ATOM 1557 N N . SER A 1 205 ? -2.597 -7.785 2.588 1.00 98.19 205 SER A N 1
ATOM 1558 C CA . SER A 1 205 ? -3.902 -7.151 2.336 1.00 98.19 205 SER A CA 1
ATOM 1559 C C . SER A 1 205 ? -5.078 -8.003 2.831 1.00 98.19 205 SER A C 1
ATOM 1561 O O . SER A 1 205 ? -6.054 -7.466 3.349 1.00 98.19 205 SER A O 1
ATOM 1563 N N . VAL A 1 206 ? -4.989 -9.335 2.721 1.00 98.56 206 VAL A N 1
ATOM 1564 C CA . VAL A 1 206 ? -5.993 -10.255 3.287 1.00 98.56 206 VAL A CA 1
ATOM 1565 C C . VAL A 1 206 ? -6.000 -10.177 4.812 1.00 98.56 206 VAL A C 1
ATOM 1567 O O . VAL A 1 206 ? -7.071 -10.107 5.407 1.00 98.56 206 VAL A O 1
ATOM 1570 N N . LEU A 1 207 ? -4.828 -10.146 5.449 1.00 98.31 207 LEU A N 1
ATOM 1571 C CA . LEU A 1 207 ? -4.728 -10.006 6.904 1.00 98.31 207 LEU A CA 1
ATOM 1572 C C . LEU A 1 207 ? -5.282 -8.659 7.390 1.00 98.31 207 LEU A C 1
ATOM 1574 O O . LEU A 1 207 ? -6.023 -8.630 8.367 1.00 98.31 207 LEU A O 1
ATOM 1578 N N . PHE A 1 208 ? -5.018 -7.563 6.677 1.00 96.31 208 PHE A N 1
ATOM 1579 C CA . PHE A 1 208 ? -5.647 -6.271 6.968 1.00 96.31 208 PHE A CA 1
ATOM 1580 C C . PHE A 1 208 ? -7.171 -6.317 6.818 1.00 96.31 208 PHE A C 1
ATOM 1582 O O . PHE A 1 208 ? -7.876 -5.801 7.676 1.00 96.31 208 PHE A O 1
ATOM 1589 N N . MET A 1 209 ? -7.698 -7.013 5.807 1.00 97.81 209 MET A N 1
ATOM 1590 C CA . MET A 1 209 ? -9.146 -7.208 5.678 1.00 97.81 209 MET A CA 1
ATOM 1591 C C . MET A 1 209 ? -9.731 -8.007 6.854 1.00 97.81 209 MET A C 1
ATOM 1593 O O . MET A 1 209 ? -10.792 -7.660 7.371 1.00 97.81 209 MET A O 1
ATOM 1597 N N . VAL A 1 210 ? -9.039 -9.056 7.314 1.00 98.00 210 VAL A N 1
ATOM 1598 C CA . VAL A 1 210 ? -9.427 -9.801 8.527 1.00 98.00 210 VAL A CA 1
ATOM 1599 C C . VAL A 1 210 ? -9.421 -8.879 9.747 1.00 98.00 210 VAL A C 1
ATOM 1601 O O . VAL A 1 210 ? -10.352 -8.932 10.552 1.00 98.00 210 VAL A O 1
ATOM 1604 N N . SER A 1 211 ? -8.413 -8.010 9.855 1.00 96.50 211 SER A N 1
ATOM 1605 C CA . SER A 1 211 ? -8.335 -7.010 10.917 1.00 96.50 211 SER A CA 1
ATOM 1606 C C . SER A 1 211 ? -9.527 -6.054 10.894 1.00 96.50 211 SER A C 1
ATOM 1608 O O . SER A 1 211 ? -10.229 -5.938 11.898 1.00 96.50 211 SER A O 1
ATOM 1610 N N . ALA A 1 212 ? -9.828 -5.465 9.734 1.00 94.88 212 ALA A N 1
ATOM 1611 C CA . ALA A 1 212 ? -10.942 -4.540 9.554 1.00 94.88 212 ALA A CA 1
ATOM 1612 C C . ALA A 1 212 ? -12.286 -5.187 9.932 1.00 94.88 212 ALA A C 1
ATOM 1614 O O . ALA A 1 212 ? -13.103 -4.592 10.635 1.00 94.88 212 ALA A O 1
ATOM 1615 N N . VAL A 1 213 ? -12.519 -6.445 9.542 1.00 96.06 213 VAL A N 1
ATOM 1616 C CA . VAL A 1 213 ? -13.734 -7.183 9.935 1.00 96.06 213 VAL A CA 1
ATOM 1617 C C . VAL A 1 213 ? -13.795 -7.394 11.454 1.00 96.06 213 VAL A C 1
ATOM 1619 O O . VAL A 1 213 ? -14.850 -7.197 12.060 1.00 96.06 213 VAL A O 1
ATOM 1622 N N . ALA A 1 214 ? -12.676 -7.748 12.090 1.00 94.25 214 ALA A N 1
ATOM 1623 C CA . ALA A 1 214 ? -12.599 -7.925 13.541 1.00 94.25 214 ALA A CA 1
ATOM 1624 C C . ALA A 1 214 ? -12.699 -6.599 14.327 1.00 94.25 214 ALA A C 1
ATOM 1626 O O . ALA A 1 214 ? -13.106 -6.603 15.494 1.00 94.25 214 ALA A O 1
ATOM 1627 N N . ALA A 1 215 ? -12.374 -5.475 13.686 1.00 92.50 215 ALA A N 1
ATOM 1628 C CA . ALA A 1 215 ? -12.465 -4.123 14.229 1.00 92.50 215 ALA A CA 1
ATOM 1629 C C . ALA A 1 215 ? -13.867 -3.494 14.097 1.00 92.50 215 ALA A C 1
ATOM 1631 O O . ALA A 1 215 ? -14.064 -2.335 14.461 1.00 92.50 215 ALA A O 1
ATOM 1632 N N . PHE A 1 216 ? -14.871 -4.230 13.608 1.00 93.25 216 PHE A N 1
ATOM 1633 C CA . PHE A 1 216 ? -16.245 -3.732 13.607 1.00 93.25 216 PHE A CA 1
ATOM 1634 C C . PHE A 1 216 ? -16.739 -3.483 15.041 1.00 93.25 216 PHE A C 1
ATOM 1636 O O . PHE A 1 216 ? -16.616 -4.349 15.914 1.00 93.25 216 PHE A O 1
ATOM 1643 N N . THR A 1 217 ? -17.336 -2.315 15.292 1.00 92.31 217 THR A N 1
ATOM 1644 C CA . THR A 1 217 ? -17.886 -1.973 16.611 1.00 92.31 217 THR A CA 1
ATOM 1645 C C . THR A 1 217 ? -19.350 -2.387 16.680 1.00 92.31 217 THR A C 1
ATOM 1647 O O . THR A 1 217 ? -20.183 -1.901 15.917 1.00 92.31 217 THR A O 1
ATOM 1650 N N . ARG A 1 218 ? -19.709 -3.274 17.611 1.00 90.19 218 ARG A N 1
ATOM 1651 C CA . ARG A 1 218 ? -21.093 -3.752 17.760 1.00 90.19 218 ARG A CA 1
ATOM 1652 C C . ARG A 1 218 ? -21.992 -2.628 18.292 1.00 90.19 218 ARG A C 1
ATOM 1654 O O . ARG A 1 218 ? -21.807 -2.242 19.446 1.00 90.19 218 ARG A O 1
ATOM 1661 N N . PRO A 1 219 ? -23.017 -2.164 17.545 1.00 88.75 219 PRO A N 1
ATOM 1662 C CA . PRO A 1 219 ? -23.856 -1.046 17.987 1.00 88.75 219 PRO A CA 1
ATOM 1663 C C . PRO A 1 219 ? -24.566 -1.298 19.322 1.00 88.75 219 PRO A C 1
ATOM 1665 O O . PRO A 1 219 ? -24.711 -0.383 20.119 1.00 88.75 219 PRO A O 1
ATOM 1668 N N . ALA A 1 220 ? -24.950 -2.551 19.586 1.00 87.12 220 ALA A N 1
ATOM 1669 C CA . ALA A 1 220 ? -25.657 -2.940 20.805 1.00 87.12 220 ALA A CA 1
ATOM 1670 C C . ALA A 1 220 ? -24.794 -2.903 22.079 1.00 87.12 220 ALA A C 1
ATOM 1672 O O . ALA A 1 220 ? -25.340 -2.788 23.169 1.00 87.12 220 ALA A O 1
ATOM 1673 N N . THR A 1 221 ? -23.467 -3.039 21.966 1.00 87.00 221 THR A N 1
ATOM 1674 C CA . THR A 1 221 ? -22.571 -3.153 23.139 1.00 87.00 221 THR A CA 1
ATOM 1675 C C . THR A 1 221 ? -21.471 -2.097 23.179 1.00 87.00 221 THR A C 1
ATOM 1677 O O . THR A 1 221 ? -20.796 -1.975 24.193 1.00 87.00 221 THR A O 1
ATOM 1680 N N . GLY A 1 222 ? -21.229 -1.378 22.079 1.00 84.19 222 GLY A N 1
ATOM 1681 C CA . GLY A 1 222 ? -20.105 -0.446 21.944 1.00 84.19 222 GLY A CA 1
ATOM 1682 C C . GLY A 1 222 ? -18.727 -1.115 21.877 1.00 84.19 222 GLY A C 1
ATOM 1683 O O . GLY A 1 222 ? -17.725 -0.421 21.759 1.00 84.19 222 GLY A O 1
ATOM 1684 N N . SER A 1 223 ? -18.656 -2.450 21.929 1.00 86.94 223 SER A N 1
ATOM 1685 C CA . SER A 1 223 ? -17.400 -3.204 21.924 1.00 86.94 223 SER A CA 1
ATOM 1686 C C . SER A 1 223 ? -17.019 -3.701 20.526 1.00 86.94 223 SER A C 1
ATOM 1688 O O . SER A 1 223 ? -17.883 -4.085 19.727 1.00 86.94 223 SER A O 1
ATOM 1690 N N . LEU A 1 224 ? -15.714 -3.757 20.254 1.00 88.25 224 LEU A N 1
ATOM 1691 C CA . LEU A 1 224 ? -15.158 -4.368 19.043 1.00 88.25 224 LEU A CA 1
ATOM 1692 C C . LEU A 1 224 ? -15.488 -5.867 18.983 1.00 88.25 224 LEU A C 1
ATOM 1694 O O . LEU A 1 224 ? -15.565 -6.528 20.022 1.00 88.25 224 LEU A O 1
ATOM 1698 N N . VAL A 1 225 ? -15.681 -6.407 17.775 1.00 92.31 225 VAL A N 1
ATOM 1699 C CA . VAL A 1 225 ? -15.956 -7.841 17.555 1.00 92.31 225 VAL A CA 1
ATOM 1700 C C . VAL A 1 225 ? -14.806 -8.709 18.067 1.00 92.31 225 VAL A C 1
ATOM 1702 O O . VAL A 1 225 ? -15.049 -9.691 18.768 1.00 92.31 225 VAL A O 1
ATOM 1705 N N . GLY A 1 226 ? -13.565 -8.337 17.759 1.00 91.94 226 GLY A N 1
ATOM 1706 C CA . GLY A 1 226 ? -12.381 -9.098 18.142 1.00 91.94 226 GLY A CA 1
ATOM 1707 C C . GLY A 1 226 ? -11.135 -8.219 18.201 1.00 91.94 226 GLY A C 1
ATOM 1708 O O . GLY A 1 226 ? -10.308 -8.316 17.299 1.00 91.94 226 GLY A O 1
ATOM 1709 N N . PRO A 1 227 ? -10.950 -7.396 19.250 1.00 87.75 227 PRO A N 1
ATOM 1710 C CA . PRO A 1 227 ? -9.832 -6.451 19.327 1.00 87.75 227 PRO A CA 1
ATOM 1711 C C . PRO A 1 227 ? -8.459 -7.132 19.220 1.00 87.75 227 PRO A C 1
ATOM 1713 O O . PRO A 1 227 ? -7.589 -6.659 18.497 1.00 87.75 227 PRO A O 1
ATOM 1716 N N . GLY A 1 228 ? -8.278 -8.294 19.860 1.00 89.06 228 GLY A N 1
ATOM 1717 C CA . GLY A 1 228 ? -7.031 -9.059 19.746 1.00 89.06 228 GLY A CA 1
ATOM 1718 C C . GLY A 1 228 ? -6.787 -9.609 18.337 1.00 89.06 228 GLY A C 1
ATOM 1719 O O . GLY A 1 228 ? -5.657 -9.588 17.860 1.00 89.06 228 GLY A O 1
ATOM 1720 N N . ILE A 1 229 ? -7.841 -10.057 17.642 1.00 93.00 229 ILE A N 1
ATOM 1721 C CA . ILE A 1 229 ? -7.731 -10.524 16.250 1.00 93.00 229 ILE A CA 1
ATOM 1722 C C . ILE A 1 229 ? -7.344 -9.351 15.349 1.00 93.00 229 ILE A C 1
ATOM 1724 O O . ILE A 1 229 ? -6.438 -9.503 14.535 1.00 93.00 229 ILE A O 1
ATOM 1728 N N . ALA A 1 230 ? -7.976 -8.188 15.536 1.00 93.56 230 ALA A N 1
ATOM 1729 C CA . ALA A 1 230 ? -7.649 -6.976 14.796 1.00 93.56 230 ALA A CA 1
ATOM 1730 C C . ALA A 1 230 ? -6.165 -6.612 14.953 1.00 93.56 230 ALA A C 1
ATOM 1732 O O . ALA A 1 230 ? -5.431 -6.535 13.970 1.00 93.56 230 ALA A O 1
ATOM 1733 N N . ASN A 1 231 ? -5.674 -6.514 16.187 1.00 93.19 231 ASN A N 1
ATOM 1734 C CA . ASN A 1 231 ? -4.281 -6.152 16.443 1.00 93.19 231 ASN A CA 1
ATOM 1735 C C . ASN A 1 231 ? -3.276 -7.157 15.853 1.00 93.19 231 ASN A C 1
ATOM 1737 O O . ASN A 1 231 ? -2.328 -6.751 15.180 1.00 93.19 231 ASN A O 1
ATOM 1741 N N . TRP A 1 232 ? -3.478 -8.464 16.055 1.00 95.94 232 TRP A N 1
ATOM 1742 C CA . TRP A 1 232 ? -2.568 -9.485 15.520 1.00 95.94 232 TRP A CA 1
ATOM 1743 C C . TRP A 1 232 ? -2.594 -9.560 13.993 1.00 95.94 232 TRP A C 1
ATOM 1745 O O . TRP A 1 232 ? -1.542 -9.720 13.368 1.00 95.94 232 TRP A O 1
ATOM 1755 N N . ALA A 1 233 ? -3.771 -9.418 13.384 1.00 97.12 233 ALA A N 1
ATOM 1756 C CA . ALA A 1 233 ? -3.912 -9.411 11.935 1.00 97.12 233 ALA A CA 1
ATOM 1757 C C . ALA A 1 233 ? -3.294 -8.145 11.314 1.00 97.12 233 ALA A C 1
ATOM 1759 O O . ALA A 1 233 ? -2.575 -8.258 10.320 1.00 97.12 233 ALA A O 1
ATOM 1760 N N . THR A 1 234 ? -3.466 -6.972 11.939 1.00 95.62 234 THR A N 1
ATOM 1761 C CA . THR A 1 234 ? -2.766 -5.735 11.550 1.00 95.62 234 THR A CA 1
ATOM 1762 C C . THR A 1 234 ? -1.256 -5.905 11.659 1.00 95.62 234 THR A C 1
ATOM 1764 O O . THR A 1 234 ? -0.541 -5.587 10.712 1.00 95.62 234 THR A O 1
ATOM 1767 N N . LEU A 1 235 ? -0.754 -6.451 12.771 1.00 96.69 235 LEU A N 1
ATOM 1768 C CA . LEU A 1 235 ? 0.678 -6.679 12.979 1.00 96.69 235 LEU A CA 1
ATOM 1769 C C . LEU A 1 235 ? 1.253 -7.591 11.889 1.00 96.69 235 LEU A C 1
ATOM 1771 O O . LEU A 1 235 ? 2.221 -7.227 11.220 1.00 96.69 235 LEU A O 1
ATOM 1775 N N . ALA A 1 236 ? 0.644 -8.758 11.672 1.00 98.06 236 ALA A N 1
ATOM 1776 C CA . ALA A 1 236 ? 1.107 -9.715 10.672 1.00 98.06 236 ALA A CA 1
ATOM 1777 C C . ALA A 1 236 ? 1.008 -9.146 9.244 1.00 98.06 236 ALA A C 1
ATOM 1779 O O . ALA A 1 236 ? 1.942 -9.297 8.451 1.00 98.06 236 ALA A O 1
ATOM 1780 N N . GLY A 1 237 ? -0.079 -8.440 8.923 1.00 97.88 237 GLY A N 1
ATOM 1781 C CA . GLY A 1 237 ? -0.248 -7.773 7.634 1.00 97.88 237 GLY A CA 1
ATOM 1782 C C . GLY A 1 237 ? 0.795 -6.679 7.395 1.00 97.88 237 GLY A C 1
ATOM 1783 O O . GLY A 1 237 ? 1.365 -6.585 6.307 1.00 97.88 237 GLY A O 1
ATOM 1784 N N . ALA A 1 238 ? 1.105 -5.888 8.422 1.00 97.50 238 ALA A N 1
ATOM 1785 C CA . ALA A 1 238 ? 2.087 -4.811 8.353 1.00 97.50 238 ALA A CA 1
ATOM 1786 C C . ALA A 1 238 ? 3.509 -5.341 8.124 1.00 97.50 238 ALA A C 1
ATOM 1788 O O . ALA A 1 238 ? 4.251 -4.810 7.290 1.00 97.50 238 ALA A O 1
ATOM 1789 N N . LEU A 1 239 ? 3.859 -6.446 8.791 1.00 98.38 239 LEU A N 1
ATOM 1790 C CA . LEU A 1 239 ? 5.111 -7.160 8.545 1.00 98.38 239 LEU A CA 1
ATOM 1791 C C . LEU A 1 239 ? 5.194 -7.688 7.109 1.00 98.38 239 LEU A C 1
ATOM 1793 O O . LEU A 1 239 ? 6.261 -7.611 6.499 1.00 98.38 239 LEU A O 1
ATOM 1797 N N . CYS A 1 240 ? 4.081 -8.159 6.536 1.00 98.31 240 CYS A N 1
ATOM 1798 C CA . CYS A 1 240 ? 4.043 -8.569 5.132 1.00 98.31 240 CYS A CA 1
ATOM 1799 C C . CYS A 1 240 ? 4.358 -7.393 4.199 1.00 98.31 240 CYS A C 1
ATOM 1801 O O . CYS A 1 240 ? 5.228 -7.523 3.343 1.00 98.31 240 CYS A O 1
ATOM 1803 N N . PHE A 1 241 ? 3.735 -6.225 4.380 1.00 97.00 241 PHE A N 1
ATOM 1804 C CA . PHE A 1 241 ? 4.049 -5.056 3.548 1.00 97.00 241 PHE A CA 1
ATOM 1805 C C . PHE A 1 241 ? 5.499 -4.589 3.697 1.00 97.00 241 PHE A C 1
ATOM 1807 O O . PHE A 1 241 ? 6.142 -4.244 2.701 1.00 97.00 241 PHE A O 1
ATOM 1814 N N . SER A 1 242 ? 6.043 -4.637 4.917 1.00 97.94 242 SER A N 1
ATOM 1815 C CA . SER A 1 242 ? 7.453 -4.322 5.149 1.00 97.94 242 SER A CA 1
ATOM 1816 C C . SER A 1 242 ? 8.369 -5.310 4.413 1.00 97.94 242 SER A C 1
ATOM 1818 O O . SER A 1 242 ? 9.253 -4.898 3.657 1.00 97.94 242 SER A O 1
ATOM 1820 N N . ALA A 1 243 ? 8.097 -6.615 4.521 1.00 98.31 243 ALA A N 1
ATOM 1821 C CA . ALA A 1 243 ? 8.822 -7.654 3.792 1.00 98.31 243 ALA A CA 1
ATOM 1822 C C . ALA A 1 243 ? 8.687 -7.501 2.265 1.00 98.31 243 ALA A C 1
ATOM 1824 O O . ALA A 1 243 ? 9.676 -7.629 1.543 1.00 98.31 243 ALA A O 1
ATOM 1825 N N . GLY A 1 244 ? 7.499 -7.162 1.760 1.00 97.06 244 GLY A N 1
ATOM 1826 C CA . GLY A 1 244 ? 7.265 -6.847 0.350 1.00 97.06 244 GLY A CA 1
ATOM 1827 C C . GLY A 1 244 ? 8.106 -5.661 -0.129 1.00 97.06 244 GLY A C 1
ATOM 1828 O O . GLY A 1 244 ? 8.697 -5.723 -1.209 1.00 97.06 244 GLY A O 1
ATOM 1829 N N . GLY A 1 245 ? 8.238 -4.620 0.699 1.00 97.00 245 GLY A N 1
ATOM 1830 C CA . GLY A 1 245 ? 9.148 -3.498 0.468 1.00 97.00 245 GLY A CA 1
ATOM 1831 C C . GLY A 1 245 ? 10.617 -3.931 0.403 1.00 97.00 245 GLY A C 1
ATOM 1832 O O . GLY A 1 245 ? 11.319 -3.561 -0.539 1.00 97.00 245 GLY A O 1
ATOM 1833 N N . VAL A 1 246 ? 11.074 -4.775 1.335 1.00 97.81 246 VAL A N 1
ATOM 1834 C CA . VAL A 1 246 ? 12.438 -5.340 1.315 1.00 97.81 246 VAL A CA 1
ATOM 1835 C C . VAL A 1 246 ? 12.680 -6.127 0.025 1.00 97.81 246 VAL A C 1
ATOM 1837 O O . VAL A 1 246 ? 13.671 -5.889 -0.666 1.00 97.81 246 VAL A O 1
ATOM 1840 N N . LEU A 1 247 ? 11.756 -7.013 -0.352 1.00 96.06 247 LEU A N 1
ATOM 1841 C CA . LEU A 1 247 ? 11.837 -7.777 -1.600 1.00 96.06 247 LEU A CA 1
ATOM 1842 C C . LEU A 1 247 ? 11.894 -6.851 -2.824 1.00 96.06 247 LEU A C 1
ATOM 1844 O O . LEU A 1 247 ? 12.716 -7.057 -3.718 1.00 96.06 247 LEU A O 1
ATOM 1848 N N . GLN A 1 248 ? 11.077 -5.795 -2.851 1.00 94.50 248 GLN A N 1
ATOM 1849 C CA . GLN A 1 248 ? 11.081 -4.809 -3.930 1.00 94.50 248 GLN A CA 1
ATOM 1850 C C . GLN A 1 248 ? 12.410 -4.043 -4.013 1.00 94.50 248 GLN A C 1
ATOM 1852 O O . GLN A 1 248 ? 12.853 -3.713 -5.114 1.00 94.50 248 GLN A O 1
ATOM 1857 N N . ALA A 1 249 ? 13.091 -3.795 -2.892 1.00 94.06 249 ALA A N 1
ATOM 1858 C CA . ALA A 1 249 ? 14.391 -3.120 -2.882 1.00 94.06 249 ALA A CA 1
ATOM 1859 C C . ALA A 1 249 ? 15.494 -3.923 -3.602 1.00 94.06 249 ALA A C 1
ATOM 1861 O O . ALA A 1 249 ? 16.456 -3.331 -4.107 1.00 94.06 249 ALA A O 1
ATOM 1862 N N . PHE A 1 250 ? 15.356 -5.252 -3.682 1.00 92.25 250 PHE A N 1
ATOM 1863 C CA . PHE A 1 250 ? 16.245 -6.133 -4.449 1.00 92.25 250 PHE A CA 1
ATOM 1864 C C . PHE A 1 250 ? 15.856 -6.244 -5.931 1.00 92.25 250 PHE A C 1
ATOM 1866 O O . 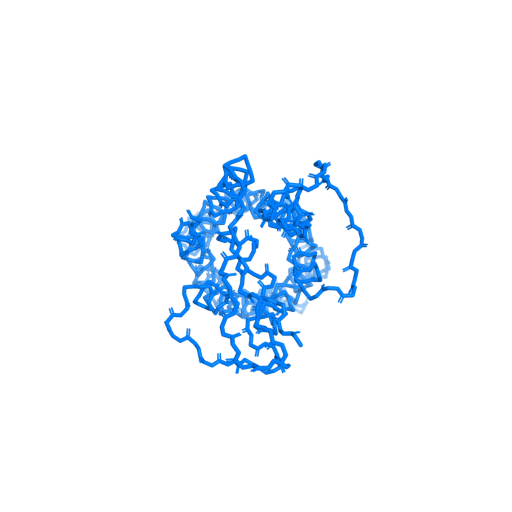PHE A 1 250 ? 16.638 -6.740 -6.742 1.00 92.25 250 PHE A O 1
ATOM 1873 N N . GLU A 1 251 ? 14.678 -5.752 -6.321 1.00 85.56 251 GLU A N 1
ATOM 1874 C CA . GLU A 1 251 ? 14.231 -5.725 -7.711 1.00 85.56 251 GLU A CA 1
ATOM 1875 C C . GLU A 1 251 ? 14.817 -4.502 -8.439 1.00 85.56 251 GLU A C 1
ATOM 1877 O O . GLU A 1 251 ? 14.161 -3.472 -8.593 1.00 85.56 251 GLU A O 1
ATOM 1882 N N . ARG A 1 252 ? 16.089 -4.611 -8.849 1.00 78.94 252 ARG A N 1
ATOM 1883 C CA . ARG A 1 252 ? 16.868 -3.521 -9.461 1.00 78.94 252 ARG A CA 1
ATOM 1884 C C . ARG A 1 252 ? 17.125 -3.742 -10.967 1.00 78.94 252 ARG A C 1
ATOM 1886 O O . ARG A 1 252 ? 17.182 -4.899 -11.389 1.00 78.94 252 ARG A O 1
ATOM 1893 N N . PRO A 1 253 ? 17.284 -2.659 -11.758 1.00 68.19 253 PRO A N 1
ATOM 1894 C CA . PRO A 1 253 ? 17.835 -2.690 -13.114 1.00 68.19 253 PRO A CA 1
ATOM 1895 C C . PRO A 1 253 ? 19.317 -3.042 -13.153 1.00 68.19 253 PRO A C 1
ATOM 1897 O O . PRO A 1 253 ? 20.067 -2.453 -12.334 1.00 68.19 253 PRO A O 1
#